Protein AF-A0A957Z1C6-F1 (afdb_monomer_lite)

Structure (mmCIF, N/CA/C/O backbone):
data_AF-A0A957Z1C6-F1
#
_entry.id   AF-A0A957Z1C6-F1
#
loop_
_atom_site.group_PDB
_atom_site.id
_atom_site.type_symbol
_atom_site.label_atom_id
_atom_site.label_alt_id
_atom_site.label_comp_id
_atom_site.label_asym_id
_atom_site.label_entity_id
_atom_site.label_seq_id
_atom_site.pdbx_PDB_ins_code
_atom_site.Cartn_x
_atom_site.Cartn_y
_atom_site.Cartn_z
_atom_site.occupancy
_atom_site.B_iso_or_equiv
_atom_site.auth_seq_id
_atom_site.auth_comp_id
_atom_site.auth_asym_id
_atom_site.auth_atom_id
_atom_site.pdbx_PDB_model_num
ATOM 1 N N . ILE A 1 1 ? 1.809 -23.565 -13.509 1.00 61.06 1 ILE A N 1
ATOM 2 C CA . ILE A 1 1 ? 0.537 -22.803 -13.410 1.00 61.06 1 ILE A CA 1
ATOM 3 C C . ILE A 1 1 ? -0.522 -23.618 -12.665 1.00 61.06 1 ILE A C 1
ATOM 5 O O . ILE A 1 1 ? -0.964 -23.158 -11.625 1.00 61.06 1 ILE A O 1
ATOM 9 N N . TRP A 1 2 ? -0.863 -24.839 -13.104 1.00 58.47 2 TRP A N 1
ATOM 10 C CA . TRP A 1 2 ? -1.860 -25.688 -12.427 1.00 58.47 2 TRP A CA 1
ATOM 11 C C . TRP A 1 2 ? -1.591 -26.013 -10.935 1.00 58.47 2 TRP A C 1
ATOM 13 O O . TRP A 1 2 ? -2.563 -25.991 -10.187 1.00 58.47 2 TRP A O 1
ATOM 23 N N . PRO A 1 3 ? -0.338 -26.197 -10.446 1.00 73.62 3 PRO A N 1
ATOM 24 C CA . PRO A 1 3 ? -0.110 -26.593 -9.050 1.00 73.62 3 PRO A CA 1
ATOM 25 C C . PRO A 1 3 ? -0.528 -25.524 -8.031 1.00 73.62 3 PRO A C 1
ATOM 27 O O . PRO A 1 3 ? -1.035 -25.842 -6.960 1.00 73.62 3 PRO A O 1
ATOM 30 N N . VAL A 1 4 ? -0.354 -24.241 -8.370 1.00 69.44 4 VAL A N 1
ATOM 31 C CA . VAL A 1 4 ? -0.705 -23.124 -7.477 1.00 69.44 4 VAL A CA 1
ATOM 32 C C . VAL A 1 4 ? -2.218 -22.995 -7.360 1.00 69.44 4 VAL A C 1
ATOM 34 O O . VAL A 1 4 ? -2.736 -22.912 -6.251 1.00 69.44 4 VAL A O 1
ATOM 37 N N . TRP A 1 5 ? -2.938 -23.076 -8.481 1.00 64.31 5 TRP A N 1
ATOM 38 C CA . TRP A 1 5 ? -4.401 -23.085 -8.481 1.00 64.31 5 TRP A CA 1
ATOM 39 C C . TRP A 1 5 ? -4.979 -24.293 -7.748 1.00 64.31 5 TRP A C 1
ATOM 41 O O . TRP A 1 5 ? -5.958 -24.140 -7.024 1.00 64.31 5 TRP A O 1
ATOM 51 N N . THR A 1 6 ? -4.365 -25.475 -7.868 1.00 70.50 6 THR A N 1
ATOM 52 C CA . THR A 1 6 ? -4.822 -26.656 -7.125 1.00 70.50 6 THR A CA 1
ATOM 53 C C . THR A 1 6 ? -4.576 -26.530 -5.629 1.00 70.50 6 THR A C 1
ATOM 55 O O . THR A 1 6 ? -5.458 -26.883 -4.857 1.00 70.50 6 THR A O 1
ATOM 58 N N . ILE A 1 7 ? -3.427 -25.991 -5.203 1.00 71.75 7 ILE A N 1
ATOM 59 C CA . ILE A 1 7 ? -3.123 -25.808 -3.776 1.00 71.75 7 ILE A CA 1
ATOM 60 C C . ILE A 1 7 ? -4.007 -24.710 -3.176 1.00 71.75 7 ILE A C 1
ATOM 62 O O . ILE A 1 7 ? -4.602 -24.922 -2.123 1.00 71.75 7 ILE A O 1
ATOM 66 N N . CYS A 1 8 ? -4.159 -23.569 -3.857 1.00 67.62 8 CYS A N 1
ATOM 67 C CA . CYS A 1 8 ? -5.021 -22.484 -3.384 1.00 67.62 8 CYS A CA 1
ATOM 68 C C . CYS A 1 8 ? -6.494 -22.900 -3.393 1.00 67.62 8 CYS A C 1
ATOM 70 O O . CYS A 1 8 ? -7.197 -22.676 -2.415 1.00 67.62 8 CYS A O 1
ATOM 72 N N . GLY A 1 9 ? -6.952 -23.556 -4.463 1.00 65.44 9 GLY A N 1
ATOM 73 C CA . GLY A 1 9 ? -8.311 -24.077 -4.568 1.00 65.44 9 GLY A CA 1
ATOM 74 C C . GLY A 1 9 ? -8.609 -25.120 -3.493 1.00 65.44 9 GLY A C 1
ATOM 75 O O . GLY A 1 9 ? -9.627 -25.017 -2.816 1.00 65.44 9 GLY A O 1
ATOM 76 N N . ALA A 1 10 ? -7.699 -26.071 -3.263 1.00 68.06 10 ALA A N 1
ATOM 77 C CA . ALA A 1 10 ? -7.830 -27.039 -2.177 1.00 68.06 10 ALA A CA 1
ATOM 78 C C . ALA A 1 10 ? -7.826 -26.354 -0.801 1.00 68.06 10 ALA A C 1
ATOM 80 O O . ALA A 1 10 ? -8.670 -26.676 0.029 1.00 68.06 10 ALA A O 1
ATOM 81 N N . GLY A 1 11 ? -6.942 -25.379 -0.570 1.00 67.69 11 GLY A N 1
ATOM 82 C CA . GLY A 1 11 ? -6.887 -24.608 0.675 1.00 67.69 11 GLY A CA 1
ATOM 83 C C . GLY A 1 11 ? -8.178 -23.836 0.952 1.00 67.69 11 GLY A C 1
ATOM 84 O O . GLY A 1 11 ? -8.749 -23.973 2.031 1.00 67.69 11 GLY A O 1
ATOM 85 N N . ILE A 1 12 ? -8.690 -23.101 -0.041 1.00 69.44 12 ILE A N 1
ATOM 86 C CA . ILE A 1 12 ? -9.965 -22.368 0.026 1.00 69.44 12 ILE A CA 1
ATOM 87 C C . ILE A 1 12 ? -11.128 -23.331 0.284 1.00 69.44 12 ILE A C 1
ATOM 89 O O . ILE A 1 12 ? -11.971 -23.058 1.136 1.00 69.44 12 ILE A O 1
ATOM 93 N N . LEU A 1 13 ? -11.167 -24.474 -0.409 1.00 71.69 13 LEU A N 1
ATOM 94 C CA . LEU A 1 13 ? -12.213 -25.480 -0.228 1.00 71.69 13 LEU A CA 1
ATOM 95 C C . LEU A 1 13 ? -12.154 -26.119 1.158 1.00 71.69 13 LEU A C 1
ATOM 97 O O . LEU A 1 13 ? -13.196 -26.257 1.790 1.00 71.69 13 LEU A O 1
ATOM 101 N N . ILE A 1 14 ? -10.972 -26.476 1.663 1.00 68.00 14 ILE A N 1
ATOM 102 C CA . ILE A 1 14 ? -10.798 -27.068 2.997 1.00 68.00 14 ILE A CA 1
ATOM 103 C C . ILE A 1 14 ? -11.191 -26.058 4.083 1.00 68.00 14 ILE A C 1
ATOM 105 O O . ILE A 1 14 ? -12.021 -26.375 4.936 1.00 68.00 14 ILE A O 1
ATOM 109 N N . MET A 1 15 ? -10.670 -24.830 4.015 1.00 58.06 15 MET A N 1
ATOM 110 C CA . MET A 1 15 ? -10.993 -23.741 4.947 1.00 58.06 15 MET A CA 1
ATOM 111 C C . MET A 1 15 ? -12.490 -23.395 4.912 1.00 58.06 15 MET A C 1
ATOM 113 O O . MET A 1 15 ? -13.148 -23.307 5.950 1.00 58.06 15 MET A O 1
ATOM 117 N N . GLY A 1 16 ? -13.066 -23.275 3.713 1.00 59.25 16 GLY A N 1
ATOM 118 C CA . GLY A 1 16 ? -14.498 -23.051 3.520 1.00 59.25 16 GLY A CA 1
ATOM 119 C C . GLY A 1 16 ? -15.347 -24.201 4.068 1.00 59.25 16 GLY A C 1
ATOM 120 O O . GLY A 1 16 ? -16.346 -23.964 4.746 1.00 59.25 16 GLY A O 1
ATOM 121 N N . SER A 1 17 ? -14.924 -25.450 3.862 1.00 61.19 17 SER A N 1
ATOM 122 C CA . SER A 1 17 ? -15.612 -26.636 4.386 1.00 61.19 17 SER A CA 1
ATOM 123 C C . SER A 1 17 ? -15.611 -26.671 5.913 1.00 61.19 17 SER A C 1
ATOM 125 O O . SER A 1 17 ? -16.646 -26.934 6.523 1.00 61.19 17 SER A O 1
ATOM 127 N N . LEU A 1 18 ? -14.479 -26.345 6.545 1.00 59.62 18 LEU A N 1
ATOM 128 C CA . LEU A 1 18 ? -14.357 -26.250 8.004 1.00 59.62 18 LEU A CA 1
ATOM 129 C C . LEU A 1 18 ? -15.281 -25.176 8.601 1.00 59.62 18 LEU A C 1
ATOM 131 O O . LEU A 1 18 ? -15.788 -25.348 9.712 1.00 59.62 18 LEU A O 1
ATOM 135 N N . ARG A 1 19 ? -15.538 -24.096 7.853 1.00 62.91 19 ARG A N 1
ATOM 136 C CA . ARG A 1 19 ? -16.383 -22.977 8.284 1.00 62.91 19 ARG A CA 1
ATOM 137 C C . ARG A 1 19 ? -17.876 -23.212 8.063 1.00 62.91 19 ARG A C 1
ATOM 139 O O . ARG A 1 19 ? -18.669 -22.995 8.980 1.00 62.91 19 ARG A O 1
ATOM 146 N N . TYR A 1 20 ? -18.261 -23.621 6.856 1.00 64.06 20 TYR A N 1
ATOM 147 C CA . TYR A 1 20 ? -19.663 -23.667 6.426 1.00 64.06 20 TYR A CA 1
ATOM 148 C C . TYR A 1 20 ? -20.326 -25.032 6.622 1.00 64.06 20 TYR A C 1
ATOM 150 O O . TYR A 1 20 ? -21.552 -25.102 6.582 1.00 64.06 20 TYR A O 1
ATOM 158 N N . VAL A 1 21 ? -19.563 -26.106 6.875 1.00 68.62 21 VAL A N 1
ATOM 159 C CA . VAL A 1 21 ? -20.115 -27.447 7.127 1.00 68.62 21 VAL A CA 1
ATOM 160 C C . VAL A 1 21 ? -20.109 -27.739 8.637 1.00 68.62 21 VAL A C 1
ATOM 162 O O . VAL A 1 21 ? -19.071 -28.107 9.201 1.00 68.62 21 VAL A O 1
ATOM 165 N N . PRO A 1 22 ? -21.265 -27.654 9.332 1.00 55.81 22 PRO A N 1
ATOM 166 C CA . PRO A 1 22 ? -21.335 -27.786 10.793 1.00 55.81 22 PRO A CA 1
ATOM 167 C C . PRO A 1 22 ? -20.871 -29.158 11.301 1.00 55.81 22 PRO A C 1
ATOM 169 O O . PRO A 1 22 ? -20.395 -29.289 12.428 1.00 55.81 22 PRO A O 1
ATOM 172 N N . MET A 1 23 ? -21.003 -30.187 10.461 1.00 52.94 23 MET A N 1
ATOM 173 C CA . MET A 1 23 ? -20.636 -31.570 10.764 1.00 52.94 23 MET A CA 1
ATOM 174 C C . MET A 1 23 ? -19.116 -31.773 10.869 1.00 52.94 23 MET A C 1
ATOM 176 O O . MET A 1 23 ? -18.667 -32.524 11.733 1.00 52.94 23 MET A O 1
ATOM 180 N N . ILE A 1 24 ? -18.322 -31.074 10.050 1.00 58.69 24 ILE A N 1
ATOM 181 C CA . ILE A 1 24 ? -16.851 -31.138 10.094 1.00 58.69 24 ILE A CA 1
ATOM 182 C C . ILE A 1 24 ? -16.337 -30.314 11.280 1.00 58.69 24 ILE A C 1
ATOM 184 O O . ILE A 1 24 ? -15.518 -30.803 12.062 1.00 58.69 24 ILE A O 1
ATOM 188 N N . ARG A 1 25 ? -16.909 -29.119 11.493 1.00 53.31 25 ARG A N 1
ATOM 189 C CA . ARG A 1 25 ? -16.604 -28.253 12.643 1.00 53.31 25 ARG A CA 1
ATOM 190 C C . ARG A 1 25 ? -16.787 -28.970 13.982 1.00 53.31 25 ARG A C 1
ATOM 192 O O . ARG A 1 25 ? -15.972 -28.810 14.879 1.00 53.31 25 ARG A O 1
ATOM 199 N N . ARG A 1 26 ? -17.834 -29.789 14.119 1.00 55.94 26 ARG A N 1
ATOM 200 C CA . ARG A 1 26 ? -18.115 -30.549 15.351 1.00 55.94 26 ARG A CA 1
ATOM 201 C C . ARG A 1 26 ? -17.200 -31.761 15.559 1.00 55.94 26 ARG A C 1
ATOM 203 O O . ARG A 1 26 ? -16.965 -32.118 16.705 1.00 55.94 26 ARG A O 1
ATOM 210 N N . ARG A 1 27 ? -16.690 -32.391 14.492 1.00 56.47 27 ARG A N 1
ATOM 211 C CA . ARG A 1 27 ? -15.816 -33.578 14.593 1.00 56.47 27 ARG A CA 1
ATOM 212 C C . ARG A 1 27 ? -14.340 -33.236 14.805 1.00 56.47 27 ARG A C 1
ATOM 214 O O . ARG A 1 27 ? -13.666 -33.968 15.515 1.00 56.47 27 ARG A O 1
ATOM 221 N N . LEU A 1 28 ? -13.854 -32.141 14.218 1.00 52.84 28 LEU A N 1
ATOM 222 C CA . LEU A 1 28 ? -12.463 -31.684 14.367 1.00 52.84 28 LEU A CA 1
ATOM 223 C C . LEU A 1 28 ? -12.308 -30.560 15.409 1.00 52.84 28 LEU A C 1
ATOM 225 O O . LEU A 1 28 ? -11.239 -30.399 15.982 1.00 52.84 28 LEU A O 1
ATOM 229 N N . GLY A 1 29 ? -13.377 -29.816 15.717 1.00 47.69 29 GLY A N 1
ATOM 230 C CA . GLY A 1 29 ? -13.378 -28.733 16.713 1.00 47.69 29 GLY A CA 1
ATOM 231 C C . GLY A 1 29 ? -13.506 -29.180 18.176 1.00 47.69 29 GLY A C 1
ATOM 232 O O . GLY A 1 29 ? -13.590 -28.332 19.062 1.00 47.69 29 GLY A O 1
ATOM 233 N N . GLY A 1 30 ? -13.536 -30.491 18.446 1.00 48.00 30 GLY A N 1
ATOM 234 C CA . GLY A 1 30 ? -13.589 -31.050 19.806 1.00 48.00 30 GLY A CA 1
ATOM 235 C C . GLY A 1 30 ? -12.269 -30.940 20.584 1.00 48.00 30 GLY A C 1
ATOM 236 O O . GLY A 1 30 ? -12.288 -30.985 21.807 1.00 48.00 30 GLY A O 1
ATOM 237 N N . THR A 1 31 ? -11.139 -30.746 19.895 1.00 46.50 31 THR A N 1
ATOM 238 C CA . THR A 1 31 ? -9.797 -30.553 20.488 1.00 46.50 31 THR A CA 1
ATOM 239 C C . THR A 1 31 ? -9.238 -29.139 20.281 1.00 46.50 31 THR A C 1
ATOM 241 O O . THR A 1 31 ? -8.182 -28.809 20.806 1.00 46.50 31 THR A O 1
ATOM 244 N N . LEU A 1 32 ? -9.964 -28.288 19.549 1.00 45.28 32 LEU A N 1
ATOM 245 C CA . LEU A 1 32 ? -9.636 -26.890 19.228 1.00 45.28 32 LEU A CA 1
ATOM 246 C C . LEU A 1 32 ? -10.549 -25.905 19.979 1.00 45.28 32 LEU A C 1
ATOM 248 O O . LEU A 1 32 ? -10.803 -24.796 19.513 1.00 45.28 32 LEU A O 1
ATOM 252 N N . HIS A 1 33 ? -11.082 -26.314 21.131 1.00 36.09 33 HIS A N 1
ATOM 253 C CA . HIS A 1 33 ? -12.126 -25.577 21.847 1.00 36.09 33 HIS A CA 1
ATOM 254 C C . HIS A 1 33 ? -11.652 -24.320 22.596 1.00 36.09 33 HIS A C 1
ATOM 256 O O . HIS A 1 33 ? -12.384 -23.834 23.450 1.00 36.09 33 HIS A O 1
ATOM 262 N N . ASP A 1 34 ? -10.478 -23.772 22.272 1.00 40.84 34 ASP A N 1
ATOM 263 C CA . ASP A 1 34 ? -9.971 -22.561 22.933 1.00 40.84 34 ASP A CA 1
ATOM 264 C C . ASP A 1 34 ? -9.349 -21.524 21.991 1.00 40.84 34 ASP A C 1
ATOM 266 O O . ASP A 1 34 ? -8.589 -20.655 22.402 1.00 40.84 34 ASP A O 1
ATOM 270 N N . VAL A 1 35 ? -9.677 -21.564 20.697 1.00 40.84 35 VAL A N 1
ATOM 271 C CA . VAL A 1 35 ? -9.365 -20.421 19.837 1.00 40.84 35 VAL A CA 1
ATOM 272 C C . VAL A 1 35 ? -10.544 -20.155 18.916 1.00 40.84 35 VAL A C 1
ATOM 274 O O . VAL A 1 35 ? -10.687 -20.774 17.863 1.00 40.84 35 VAL A O 1
ATOM 277 N N . GLN A 1 36 ? -11.392 -19.198 19.295 1.00 41.91 36 GLN A N 1
ATOM 278 C CA . GLN A 1 36 ? -12.279 -18.491 18.366 1.00 41.91 36 GLN A CA 1
ATOM 279 C C . GLN A 1 36 ? -11.427 -17.666 17.380 1.00 41.91 36 GLN A C 1
ATOM 281 O O . GLN A 1 36 ? -11.488 -16.443 17.353 1.00 41.91 36 GLN A O 1
ATOM 286 N N . ARG A 1 37 ? -10.553 -18.326 16.612 1.00 47.84 37 ARG A N 1
ATOM 287 C CA . ARG A 1 37 ? -9.705 -17.676 15.615 1.00 47.84 37 ARG A CA 1
ATOM 288 C C . ARG A 1 37 ? -10.580 -17.293 14.428 1.00 47.84 37 ARG A C 1
ATOM 290 O O . ARG A 1 37 ? -11.311 -18.126 13.886 1.00 47.84 37 ARG A O 1
ATOM 297 N N . ASP A 1 38 ? -10.503 -16.026 14.041 1.00 55.50 38 ASP A N 1
ATOM 298 C CA . ASP A 1 38 ? -11.226 -15.449 12.913 1.00 55.50 38 ASP A CA 1
ATOM 299 C C . ASP A 1 38 ? -10.768 -16.069 11.577 1.00 55.50 38 ASP A C 1
ATOM 301 O O . ASP A 1 38 ? -9.930 -15.540 10.852 1.00 55.50 38 ASP A O 1
ATOM 305 N N . SER A 1 39 ? -11.368 -17.206 11.212 1.00 63.69 39 SER A N 1
ATOM 306 C CA . SER A 1 39 ? -11.136 -17.921 9.938 1.00 63.69 39 SER A CA 1
ATOM 307 C C . SER A 1 39 ? -11.433 -17.100 8.667 1.00 63.69 39 SER A C 1
ATOM 309 O O . SER A 1 39 ? -11.157 -17.544 7.553 1.00 63.69 39 SER A O 1
ATOM 311 N N . THR A 1 40 ? -12.022 -15.905 8.794 1.00 70.94 40 THR A N 1
ATOM 312 C CA . THR A 1 40 ? -12.275 -14.992 7.665 1.00 70.94 40 THR A CA 1
ATOM 313 C C . THR A 1 40 ? -10.981 -14.476 7.062 1.00 70.94 40 THR A C 1
ATOM 315 O O . THR A 1 40 ? -10.839 -14.512 5.841 1.00 70.94 40 THR A O 1
ATOM 318 N N . GLY A 1 41 ? -10.026 -14.071 7.900 1.00 73.94 41 GLY A N 1
ATOM 319 C CA . GLY A 1 41 ? -8.745 -13.562 7.424 1.00 73.94 41 GLY A CA 1
ATOM 320 C C . GLY A 1 41 ? -7.952 -14.624 6.661 1.00 73.94 41 GLY A C 1
ATOM 321 O O . GLY A 1 41 ? -7.367 -14.320 5.627 1.00 73.94 41 GLY A O 1
ATOM 322 N N . GLU A 1 42 ? -7.967 -15.877 7.120 1.00 79.75 42 GLU A N 1
ATOM 323 C CA . GLU A 1 42 ? -7.245 -16.986 6.476 1.00 79.75 42 GLU A CA 1
ATOM 324 C C . GLU A 1 42 ? -7.810 -17.311 5.083 1.00 79.75 42 GLU A C 1
ATOM 326 O O . GLU A 1 42 ? -7.059 -17.523 4.128 1.00 79.75 42 GLU A O 1
ATOM 331 N N . LEU A 1 43 ? -9.140 -17.291 4.940 1.00 79.88 43 LEU A N 1
ATOM 332 C CA . LEU A 1 43 ? -9.807 -17.477 3.651 1.00 79.88 43 LEU A CA 1
ATOM 333 C C . LEU A 1 43 ? -9.499 -16.327 2.682 1.00 79.88 43 LEU A C 1
ATOM 335 O O . LEU A 1 43 ? -9.214 -16.569 1.508 1.00 79.88 43 LEU A O 1
ATOM 339 N N . LEU A 1 44 ? -9.546 -15.085 3.173 1.00 80.19 44 LEU A N 1
ATOM 340 C CA . LEU A 1 44 ? -9.250 -13.887 2.386 1.00 80.19 44 LEU A CA 1
ATOM 341 C C . LEU A 1 44 ? -7.787 -13.847 1.937 1.00 80.19 44 LEU A C 1
ATO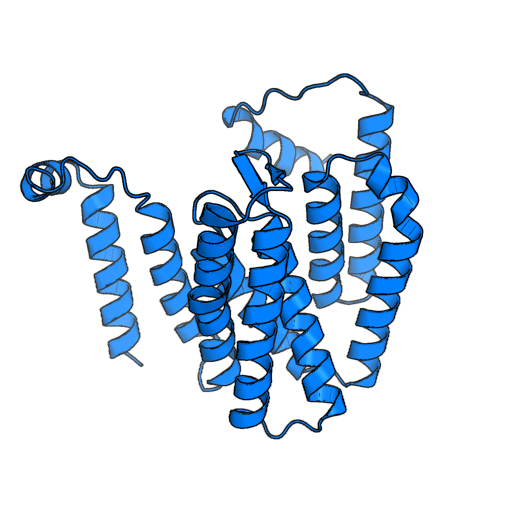M 343 O O . LEU A 1 44 ? -7.519 -13.496 0.790 1.00 80.19 44 LEU A O 1
ATOM 347 N N . PHE A 1 45 ? -6.864 -14.311 2.779 1.00 82.88 45 PHE A N 1
ATOM 348 C CA . PHE A 1 45 ? -5.460 -14.473 2.416 1.00 82.88 45 PHE A CA 1
ATOM 349 C C . PHE A 1 45 ? -5.263 -15.500 1.293 1.00 82.88 45 PHE A C 1
ATOM 351 O O . PHE A 1 45 ? -4.607 -15.215 0.289 1.00 82.88 45 PHE A O 1
ATOM 358 N N . ALA A 1 46 ? -5.871 -16.685 1.413 1.00 84.00 46 ALA A N 1
ATOM 359 C CA . ALA A 1 46 ? -5.793 -17.711 0.371 1.00 84.00 46 ALA A CA 1
ATOM 360 C C . ALA A 1 46 ? -6.399 -17.226 -0.960 1.00 84.00 46 ALA A C 1
ATOM 362 O O . ALA A 1 46 ? -5.857 -17.498 -2.036 1.00 84.00 46 ALA A O 1
ATOM 363 N N . LEU A 1 47 ? -7.494 -16.462 -0.887 1.00 80.62 47 LEU A N 1
ATOM 364 C CA . LEU A 1 47 ? -8.093 -15.807 -2.046 1.00 80.62 47 LEU A CA 1
ATOM 365 C C . LEU A 1 47 ? -7.148 -14.770 -2.665 1.00 80.62 47 LEU A C 1
ATOM 367 O O . LEU A 1 47 ? -7.005 -14.749 -3.886 1.00 80.62 47 LEU A O 1
ATOM 371 N N . ALA A 1 48 ? -6.478 -13.951 -1.852 1.00 83.25 48 ALA A N 1
ATOM 372 C CA . ALA A 1 48 ? -5.514 -12.965 -2.326 1.00 83.25 48 ALA A CA 1
ATOM 373 C C . ALA A 1 48 ? -4.362 -13.622 -3.095 1.00 83.25 48 ALA A C 1
ATOM 375 O O . ALA A 1 48 ? -4.039 -13.185 -4.196 1.00 83.25 48 ALA A O 1
ATOM 376 N N . ILE A 1 49 ? -3.800 -14.716 -2.568 1.00 86.88 49 ILE A N 1
ATOM 377 C CA . ILE A 1 49 ? -2.754 -15.500 -3.244 1.00 86.88 49 ILE A CA 1
ATOM 378 C C . ILE A 1 49 ? -3.241 -15.983 -4.614 1.00 86.88 49 ILE A C 1
ATOM 380 O O . ILE A 1 49 ? -2.566 -15.763 -5.620 1.00 86.88 49 ILE A O 1
ATOM 384 N N . ALA A 1 50 ? -4.416 -16.618 -4.666 1.00 84.62 50 ALA A N 1
ATOM 385 C CA . ALA A 1 50 ? -4.973 -17.145 -5.909 1.00 84.62 50 ALA A CA 1
ATOM 386 C C . ALA A 1 50 ? -5.218 -16.030 -6.939 1.00 84.62 50 ALA A C 1
ATOM 388 O O . ALA A 1 50 ? -4.820 -16.144 -8.100 1.00 84.62 50 ALA A O 1
ATOM 389 N N . LEU A 1 51 ? -5.833 -14.930 -6.497 1.00 83.50 51 LEU A N 1
ATOM 390 C CA . LEU A 1 51 ? -6.145 -13.778 -7.331 1.00 83.50 51 LEU A CA 1
ATOM 391 C C . LEU A 1 51 ? -4.871 -13.142 -7.896 1.00 83.50 51 LEU A C 1
ATOM 393 O O . LEU A 1 51 ? -4.744 -13.004 -9.112 1.00 83.50 51 LEU A O 1
ATOM 397 N N . LEU A 1 52 ? -3.905 -12.805 -7.037 1.00 87.94 52 LEU A N 1
ATOM 398 C CA . LEU A 1 52 ? -2.645 -12.197 -7.465 1.00 87.94 52 LEU A CA 1
ATOM 399 C C . LEU A 1 52 ? -1.853 -13.138 -8.369 1.00 87.94 52 LEU A C 1
ATOM 401 O O . LEU A 1 52 ? -1.242 -12.669 -9.322 1.00 87.94 52 LEU A O 1
ATOM 405 N N . PHE A 1 53 ? -1.878 -14.451 -8.128 1.00 87.19 53 PHE A N 1
ATOM 406 C CA . PHE A 1 53 ? -1.205 -15.411 -9.004 1.00 87.19 53 PHE A CA 1
ATOM 407 C C . PHE A 1 53 ? -1.791 -15.390 -10.421 1.00 87.19 53 PHE A C 1
ATOM 409 O O . PHE A 1 53 ? -1.046 -15.418 -11.403 1.00 87.19 53 PHE A O 1
ATOM 416 N N . GLY A 1 54 ? -3.119 -15.295 -10.536 1.00 86.94 54 GLY A N 1
ATOM 417 C CA . GLY A 1 54 ? -3.793 -15.145 -11.824 1.00 86.94 54 GLY A CA 1
ATOM 418 C C . GLY A 1 54 ? -3.506 -13.813 -12.509 1.00 86.94 54 GLY A C 1
ATOM 419 O O . GLY A 1 54 ? -3.295 -13.784 -13.717 1.00 86.94 54 GLY A O 1
ATOM 420 N N . LEU A 1 55 ? -3.458 -12.721 -11.747 1.00 85.75 55 LEU A N 1
ATOM 421 C CA . LEU A 1 55 ? -3.261 -11.376 -12.287 1.00 85.75 55 LEU A CA 1
ATOM 422 C C . LEU A 1 55 ? -1.797 -11.074 -12.645 1.00 85.75 55 LEU A C 1
ATOM 424 O O . LEU A 1 55 ? -1.527 -10.441 -13.666 1.00 85.75 55 LEU A O 1
ATOM 428 N N . ALA A 1 56 ? -0.837 -11.549 -11.851 1.00 86.50 56 ALA A N 1
ATOM 429 C CA . ALA A 1 56 ? 0.583 -11.238 -12.010 1.00 86.50 56 ALA A CA 1
ATOM 430 C C . ALA A 1 56 ? 1.237 -11.900 -13.231 1.00 86.50 56 ALA A C 1
ATOM 432 O O . ALA A 1 56 ? 2.265 -11.420 -13.709 1.00 86.50 56 ALA A O 1
ATOM 433 N N . HIS A 1 57 ? 0.655 -12.979 -13.766 1.00 83.12 57 HIS A N 1
ATOM 434 C CA . HIS A 1 57 ? 1.178 -13.709 -14.925 1.00 83.12 57 HIS A CA 1
ATOM 435 C C . HIS A 1 57 ? 2.687 -14.018 -14.803 1.00 83.12 57 HIS A C 1
ATOM 437 O O . HIS A 1 57 ? 3.085 -14.879 -14.022 1.00 83.12 57 HIS A O 1
ATOM 443 N N . LYS A 1 58 ? 3.534 -13.344 -15.597 1.00 82.75 58 LYS A N 1
ATOM 444 C CA . LYS A 1 58 ? 4.999 -13.521 -15.630 1.00 82.75 58 LYS A CA 1
ATOM 445 C C . LYS A 1 58 ? 5.768 -12.399 -14.921 1.00 82.75 58 LYS A C 1
ATOM 447 O O . LYS A 1 58 ? 6.990 -12.365 -15.022 1.00 82.75 58 LYS A O 1
ATOM 452 N N . ALA A 1 59 ? 5.087 -11.483 -14.237 1.00 88.88 59 ALA A N 1
ATOM 453 C CA . ALA A 1 59 ? 5.700 -10.366 -13.528 1.00 88.88 59 ALA A CA 1
ATOM 454 C C . ALA A 1 59 ? 5.808 -10.692 -12.024 1.00 88.88 59 ALA A C 1
ATOM 456 O O . ALA A 1 59 ? 4.867 -10.442 -11.271 1.00 88.88 59 ALA A O 1
ATOM 457 N N . PRO A 1 60 ? 6.940 -11.248 -11.544 1.00 90.25 60 PRO A N 1
ATOM 458 C CA . PRO A 1 60 ? 7.073 -11.663 -10.147 1.00 90.25 60 PRO A CA 1
ATOM 459 C C . PRO A 1 60 ? 6.982 -10.481 -9.177 1.00 90.25 60 PRO A C 1
ATOM 461 O O . PRO A 1 60 ? 6.499 -10.644 -8.062 1.00 90.25 60 PRO A O 1
ATOM 464 N N . VAL A 1 61 ? 7.397 -9.285 -9.603 1.00 94.06 61 VAL A N 1
ATOM 465 C CA . VAL A 1 61 ? 7.405 -8.084 -8.762 1.00 94.06 61 VAL A CA 1
ATOM 466 C C . VAL A 1 61 ? 6.009 -7.716 -8.248 1.00 94.06 61 VAL A C 1
ATOM 468 O O . VAL A 1 61 ? 5.850 -7.481 -7.054 1.00 94.06 61 VAL A O 1
ATOM 471 N N . VAL A 1 62 ? 4.984 -7.769 -9.106 1.00 94.12 62 VAL A N 1
ATOM 472 C CA . VAL A 1 62 ? 3.597 -7.435 -8.732 1.00 94.12 62 VAL A CA 1
ATOM 473 C C . VAL A 1 62 ? 2.909 -8.532 -7.917 1.00 94.12 62 VAL A C 1
ATOM 475 O O . VAL A 1 62 ? 1.843 -8.301 -7.361 1.00 94.12 62 VAL A O 1
ATOM 478 N N . TYR A 1 63 ? 3.523 -9.711 -7.807 1.00 92.62 63 TYR A N 1
ATOM 479 C CA . TYR A 1 63 ? 3.047 -10.808 -6.964 1.00 92.62 63 TYR A CA 1
ATOM 480 C C . TYR A 1 63 ? 3.730 -10.815 -5.592 1.00 92.62 63 TYR A C 1
ATOM 482 O O . TYR A 1 63 ? 3.073 -10.862 -4.555 1.00 92.62 63 TYR A O 1
ATOM 490 N N . VAL A 1 64 ? 5.063 -10.764 -5.589 1.00 93.75 64 VAL A N 1
ATOM 491 C CA . VAL A 1 64 ? 5.879 -10.946 -4.384 1.00 93.75 64 VAL A CA 1
ATOM 492 C C . VAL A 1 64 ? 5.782 -9.734 -3.466 1.00 93.75 64 VAL A C 1
ATOM 494 O O . VAL A 1 64 ? 5.612 -9.912 -2.265 1.00 93.75 64 VAL A O 1
ATOM 497 N N . VAL A 1 65 ? 5.852 -8.513 -4.008 1.00 96.06 65 VAL A N 1
ATOM 498 C CA . VAL A 1 65 ? 5.851 -7.291 -3.189 1.00 96.06 65 VAL A CA 1
ATOM 499 C C . VAL A 1 65 ? 4.563 -7.157 -2.364 1.00 96.06 65 VAL A C 1
ATOM 501 O O . VAL A 1 65 ? 4.679 -7.030 -1.146 1.00 96.06 65 VAL A O 1
ATOM 504 N N . PRO A 1 66 ? 3.343 -7.252 -2.934 1.00 95.69 66 PRO A N 1
ATOM 505 C CA . PRO A 1 66 ? 2.124 -7.070 -2.141 1.00 95.69 66 PRO A CA 1
ATOM 506 C C . PRO A 1 66 ? 1.910 -8.162 -1.085 1.00 95.69 66 PRO A C 1
ATOM 508 O O . PRO A 1 66 ? 1.431 -7.872 0.009 1.00 95.69 66 PRO A O 1
ATOM 511 N N . LEU A 1 67 ? 2.302 -9.408 -1.379 1.00 94.38 67 LEU A N 1
ATOM 512 C CA . LEU A 1 67 ? 2.240 -10.503 -0.406 1.00 94.38 67 LEU A CA 1
ATOM 513 C C . LEU A 1 67 ? 3.281 -10.346 0.708 1.00 94.38 67 LEU A C 1
ATOM 515 O O . LEU A 1 67 ? 3.001 -10.670 1.861 1.00 94.38 67 LEU A O 1
ATOM 519 N N . ALA A 1 68 ? 4.469 -9.831 0.389 1.00 92.62 68 ALA A N 1
ATOM 520 C CA . ALA A 1 68 ? 5.498 -9.546 1.382 1.00 92.62 68 ALA A CA 1
ATOM 521 C C . ALA A 1 68 ? 5.091 -8.380 2.297 1.00 92.62 68 ALA A C 1
ATOM 523 O O . ALA A 1 68 ? 5.294 -8.467 3.505 1.00 92.62 68 ALA A O 1
ATOM 524 N N . ILE A 1 69 ? 4.457 -7.331 1.752 1.00 96.38 69 ILE A N 1
ATOM 525 C CA . ILE A 1 69 ? 3.868 -6.246 2.553 1.00 96.38 69 ILE A CA 1
ATOM 526 C C . ILE A 1 69 ? 2.823 -6.822 3.505 1.00 96.38 69 ILE A C 1
ATOM 528 O O . ILE A 1 69 ? 2.949 -6.623 4.707 1.00 96.38 69 ILE A O 1
ATOM 532 N N . LEU A 1 70 ? 1.843 -7.579 2.995 1.00 93.06 70 LEU A N 1
ATOM 533 C CA . LEU A 1 70 ? 0.828 -8.176 3.860 1.00 93.06 70 LEU A CA 1
ATOM 534 C C . LEU A 1 70 ? 1.470 -9.044 4.949 1.00 93.06 70 LEU A C 1
ATOM 536 O O . LEU A 1 70 ? 1.196 -8.858 6.116 1.00 93.06 70 LEU A O 1
ATOM 540 N N . THR A 1 71 ? 2.353 -9.976 4.606 1.00 88.94 71 THR A N 1
ATOM 541 C CA . THR A 1 71 ? 2.864 -10.932 5.606 1.00 88.94 71 THR A CA 1
ATOM 542 C C . THR A 1 71 ? 3.782 -10.298 6.651 1.00 88.94 71 THR A C 1
ATOM 544 O O . THR A 1 71 ? 3.711 -10.663 7.826 1.00 88.94 71 THR A O 1
ATOM 547 N N . LEU A 1 72 ? 4.640 -9.357 6.251 1.00 89.19 72 LEU A N 1
ATOM 548 C CA . LEU A 1 72 ? 5.657 -8.784 7.134 1.00 89.19 72 LEU A CA 1
ATOM 549 C C . LEU A 1 72 ? 5.189 -7.494 7.808 1.00 89.19 72 LEU A C 1
ATOM 551 O O . LEU A 1 72 ? 5.385 -7.336 9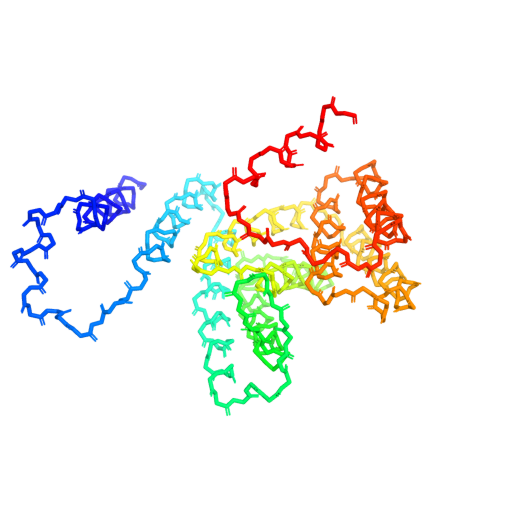.013 1.00 89.19 72 LEU A O 1
ATOM 555 N N . ALA A 1 73 ? 4.582 -6.574 7.055 1.00 92.94 73 ALA A N 1
ATOM 556 C CA . ALA A 1 73 ? 4.167 -5.286 7.598 1.00 92.94 73 ALA A CA 1
ATOM 557 C C . ALA A 1 73 ? 2.928 -5.416 8.491 1.00 92.94 73 ALA A C 1
ATOM 559 O O . ALA A 1 73 ? 2.908 -4.791 9.549 1.00 92.94 73 ALA A O 1
ATOM 560 N N . ASP A 1 74 ? 1.957 -6.267 8.136 1.00 89.50 74 ASP A N 1
ATOM 561 C CA . ASP A 1 74 ? 0.775 -6.529 8.977 1.00 89.50 74 ASP A CA 1
ATOM 562 C C . ASP A 1 74 ? 1.168 -7.176 10.311 1.00 89.50 74 ASP A C 1
ATOM 564 O O . ASP A 1 74 ? 0.816 -6.690 11.384 1.00 89.50 74 ASP A O 1
ATOM 568 N N . SER A 1 75 ? 2.030 -8.199 10.263 1.00 87.31 75 SER A N 1
ATOM 569 C CA . SER A 1 75 ? 2.563 -8.840 11.473 1.00 87.31 75 SER A CA 1
ATOM 570 C C . SER A 1 75 ? 3.309 -7.847 12.372 1.00 87.31 75 SER A C 1
ATOM 572 O O . SER A 1 75 ? 3.176 -7.893 13.597 1.00 87.31 75 SER A O 1
ATOM 574 N N . ALA A 1 76 ? 4.086 -6.930 11.783 1.00 89.00 76 ALA A N 1
ATOM 575 C CA . ALA A 1 76 ? 4.780 -5.883 12.530 1.00 89.00 76 ALA A CA 1
ATOM 576 C C . ALA A 1 76 ? 3.798 -4.882 13.160 1.00 89.00 76 ALA A C 1
ATOM 578 O O . ALA A 1 76 ? 3.958 -4.522 14.327 1.00 89.00 76 ALA A O 1
ATOM 579 N N . ALA A 1 77 ? 2.768 -4.472 12.417 1.00 90.69 77 ALA A N 1
ATOM 580 C CA . ALA A 1 77 ? 1.716 -3.582 12.897 1.00 90.69 77 ALA A CA 1
ATOM 581 C C . ALA A 1 77 ? 0.946 -4.197 14.069 1.00 90.69 77 ALA A C 1
ATOM 583 O O . ALA A 1 77 ? 0.750 -3.534 15.088 1.00 90.69 77 ALA A O 1
ATOM 584 N N . ALA A 1 78 ? 0.583 -5.477 13.962 1.00 87.06 78 ALA A N 1
ATOM 585 C CA . ALA A 1 78 ? -0.094 -6.224 15.013 1.00 87.06 78 ALA A CA 1
ATOM 586 C C . ALA A 1 78 ? 0.779 -6.350 16.271 1.00 87.06 78 ALA A C 1
ATOM 588 O O . ALA A 1 78 ? 0.313 -6.082 17.378 1.00 87.06 78 ALA A O 1
ATOM 589 N N . LEU A 1 79 ? 2.061 -6.697 16.114 1.00 86.81 79 LEU A N 1
ATOM 590 C CA . LEU A 1 79 ? 2.992 -6.827 17.237 1.00 86.81 79 LEU A CA 1
ATOM 591 C C . LEU A 1 79 ? 3.207 -5.485 17.954 1.00 86.81 79 LEU A C 1
ATOM 593 O O . LEU A 1 79 ? 3.098 -5.412 19.177 1.00 86.81 79 LEU A O 1
ATOM 597 N N . VAL A 1 80 ? 3.454 -4.406 17.209 1.00 89.06 80 VAL A N 1
ATOM 598 C CA . VAL A 1 80 ? 3.611 -3.066 17.799 1.00 89.06 80 VAL A CA 1
ATOM 599 C C . VAL A 1 80 ? 2.294 -2.561 18.388 1.00 89.06 80 VAL A C 1
ATOM 601 O O . VAL A 1 80 ? 2.304 -1.943 19.448 1.00 89.06 80 VAL A O 1
ATOM 604 N N . GLY A 1 81 ? 1.154 -2.868 17.772 1.00 84.88 81 GLY A N 1
ATOM 605 C CA . GLY A 1 81 ? -0.164 -2.543 18.313 1.00 84.88 81 GLY A CA 1
ATOM 606 C C . GLY A 1 81 ? -0.436 -3.204 19.665 1.00 84.88 81 GLY A C 1
ATOM 607 O O . GLY A 1 81 ? -0.977 -2.553 20.555 1.00 84.88 81 GLY A O 1
ATOM 608 N N . LEU A 1 82 ? -0.001 -4.455 19.846 1.00 81.69 82 LEU A N 1
ATOM 609 C CA . LEU A 1 82 ? -0.169 -5.206 21.095 1.00 81.69 82 LEU A CA 1
ATOM 610 C C . LEU A 1 82 ? 0.718 -4.690 22.237 1.00 81.69 82 LEU A C 1
ATOM 612 O O . LEU A 1 82 ? 0.256 -4.621 23.373 1.00 81.69 82 LEU A O 1
ATOM 616 N N . TYR A 1 83 ? 1.980 -4.344 21.955 1.00 81.31 83 TYR A N 1
ATOM 617 C CA . TYR A 1 83 ? 2.962 -3.992 22.996 1.00 81.31 83 TYR A CA 1
ATOM 618 C C . TYR A 1 83 ? 3.233 -2.489 23.146 1.00 81.31 83 TYR A C 1
ATOM 620 O O . TYR A 1 83 ? 3.783 -2.073 24.162 1.00 81.31 83 TYR A O 1
ATOM 628 N N . GLY A 1 84 ? 2.883 -1.680 22.147 1.00 75.75 84 GLY A N 1
ATOM 629 C CA . GLY A 1 84 ? 3.197 -0.250 22.080 1.00 75.75 84 GLY A CA 1
ATOM 630 C C . GLY A 1 84 ? 2.044 0.621 21.579 1.00 75.75 84 GLY A C 1
ATOM 631 O O . GLY A 1 84 ? 2.269 1.777 21.235 1.00 75.75 84 GLY A O 1
ATOM 632 N N . GLY A 1 85 ? 0.815 0.096 21.522 1.00 77.25 85 GLY A N 1
ATOM 633 C CA . GLY A 1 85 ? -0.374 0.825 21.074 1.00 77.25 85 GLY A CA 1
ATOM 634 C C . GLY A 1 85 ? -0.904 1.824 22.104 1.00 77.25 85 GLY A C 1
ATOM 635 O O . GLY A 1 85 ? -2.014 1.665 22.605 1.00 77.25 85 GLY A O 1
ATOM 636 N N . HIS A 1 86 ? -0.124 2.852 22.436 1.00 84.62 86 HIS A N 1
ATOM 637 C CA . HIS A 1 86 ? -0.535 3.873 23.402 1.00 84.62 86 HIS A CA 1
ATOM 638 C C . HIS A 1 86 ? -1.479 4.909 22.778 1.00 84.62 86 HIS A C 1
ATOM 640 O O . HIS A 1 86 ? -2.460 5.303 23.410 1.00 84.62 86 HIS A O 1
ATOM 646 N N . ASN A 1 87 ? -1.228 5.324 21.531 1.00 86.69 87 ASN A N 1
ATOM 647 C CA . ASN A 1 87 ? -2.037 6.329 20.846 1.00 86.69 87 ASN A CA 1
ATOM 648 C C . ASN A 1 87 ? -3.007 5.672 19.862 1.00 86.69 87 ASN A C 1
ATOM 650 O O . ASN A 1 87 ? -2.739 5.549 18.664 1.00 86.69 87 ASN A O 1
ATOM 654 N N . CYS A 1 88 ? -4.168 5.271 20.375 1.00 87.25 88 CYS A N 1
ATOM 655 C CA . CYS A 1 88 ? -5.212 4.641 19.576 1.00 87.25 88 CYS A CA 1
ATOM 656 C C . CYS A 1 88 ? -6.194 5.648 18.959 1.00 87.25 88 CYS A C 1
ATOM 658 O O . CYS A 1 88 ? -6.536 6.669 19.555 1.00 87.25 88 CYS A O 1
ATOM 660 N N . PHE A 1 89 ? -6.709 5.319 17.777 1.00 85.44 89 PHE A N 1
ATOM 661 C CA . PHE A 1 89 ? -7.842 5.981 17.145 1.00 85.44 89 PHE A CA 1
ATOM 662 C C . PHE A 1 89 ? -8.973 4.980 16.890 1.00 85.44 89 PHE A C 1
ATOM 664 O O . PHE A 1 89 ? -8.747 3.793 16.647 1.00 85.44 89 PHE A O 1
ATOM 671 N N . ALA A 1 90 ? -10.210 5.472 16.962 1.00 80.19 90 ALA A N 1
ATOM 672 C CA . ALA A 1 90 ? -11.396 4.656 16.750 1.00 80.19 90 ALA A CA 1
ATOM 673 C C . ALA A 1 90 ? -11.609 4.361 15.259 1.00 80.19 90 ALA A C 1
ATOM 675 O O . ALA A 1 90 ? -11.565 5.261 14.411 1.00 80.19 90 ALA A O 1
ATOM 676 N N . THR A 1 91 ? -11.905 3.101 14.961 1.00 78.69 91 THR A N 1
ATOM 677 C CA . THR A 1 91 ? -12.434 2.636 13.678 1.00 78.69 91 THR A CA 1
ATOM 678 C C . THR A 1 91 ? -13.887 2.178 13.882 1.00 78.69 91 THR A C 1
ATOM 680 O O . THR A 1 91 ? -14.298 1.945 15.020 1.00 78.69 91 THR A O 1
ATOM 683 N N . PRO A 1 92 ? -14.710 2.045 12.823 1.00 68.12 92 PRO A N 1
ATOM 684 C CA . PRO A 1 92 ? -16.123 1.679 12.952 1.00 68.12 92 PRO A CA 1
ATOM 685 C C . PRO A 1 92 ? -16.374 0.367 13.704 1.00 68.12 92 PRO A C 1
ATOM 687 O O . PRO A 1 92 ? -17.475 0.154 14.201 1.00 68.12 92 PRO A O 1
ATOM 690 N N . PHE A 1 93 ? -15.361 -0.498 13.798 1.00 68.62 93 PHE A N 1
ATOM 691 C CA . PHE A 1 93 ? -15.473 -1.813 14.415 1.00 68.62 93 PHE A CA 1
ATOM 692 C C . PHE A 1 93 ? -14.360 -2.115 15.435 1.00 68.62 93 PHE A C 1
ATOM 694 O O . PHE A 1 93 ? -14.151 -3.277 15.774 1.00 68.62 93 PHE A O 1
ATOM 701 N N . GLY A 1 94 ? -13.624 -1.107 15.922 1.00 78.00 94 GLY A N 1
ATOM 702 C CA . GLY A 1 94 ? -12.546 -1.322 16.890 1.00 78.00 94 GLY A CA 1
ATOM 703 C C . GLY A 1 94 ? -11.627 -0.119 17.093 1.00 78.00 94 GLY A C 1
ATOM 704 O O . GLY A 1 94 ? -12.030 1.032 16.940 1.00 78.00 94 GLY A O 1
ATOM 705 N N . HIS A 1 95 ? -10.377 -0.401 17.454 1.00 82.56 95 HIS A N 1
ATOM 706 C CA . HIS A 1 95 ? -9.329 0.601 17.631 1.00 82.56 95 HIS A CA 1
ATOM 707 C C . HIS A 1 95 ? -8.070 0.160 16.883 1.00 82.56 95 HIS A C 1
ATOM 709 O O . HIS A 1 95 ? -7.739 -1.025 16.880 1.00 82.56 95 HIS A O 1
ATOM 715 N N . LYS A 1 96 ? -7.371 1.114 16.266 1.00 86.94 96 LYS A N 1
ATOM 716 C CA . LYS A 1 96 ? -6.018 0.930 15.720 1.00 86.94 96 LYS A CA 1
ATOM 717 C C . LYS A 1 96 ? -5.076 1.936 16.370 1.00 86.94 96 LYS A C 1
ATOM 719 O O . LYS A 1 96 ? -5.526 2.984 16.825 1.00 86.94 96 LYS A O 1
ATOM 724 N N . SER A 1 97 ? -3.787 1.624 16.431 1.00 91.81 97 SER A N 1
ATOM 725 C CA . SER A 1 97 ? -2.777 2.514 17.006 1.00 91.81 97 SER A CA 1
ATOM 726 C C . SER A 1 97 ? -1.971 3.223 15.924 1.00 91.81 97 SER A C 1
ATOM 728 O O . SER A 1 97 ? -1.667 2.651 14.874 1.00 91.81 97 SER A O 1
ATOM 730 N N . TRP A 1 98 ? -1.602 4.478 16.180 1.00 92.19 98 TRP A N 1
ATOM 731 C CA . TRP A 1 98 ? -0.696 5.214 15.297 1.00 92.19 98 TRP A CA 1
ATOM 732 C C . TRP A 1 98 ? 0.688 4.566 15.244 1.00 92.19 98 TRP A C 1
ATOM 734 O O . TRP A 1 98 ? 1.328 4.568 14.195 1.00 92.19 98 TRP A O 1
ATOM 744 N N . GLU A 1 99 ? 1.124 3.954 16.345 1.00 93.81 99 GLU A N 1
ATOM 745 C CA . GLU A 1 99 ? 2.367 3.191 16.420 1.00 93.81 99 GLU A CA 1
ATOM 746 C C . GLU A 1 99 ? 2.325 1.955 15.511 1.00 93.81 99 GLU A C 1
ATOM 748 O O . GLU A 1 99 ? 3.295 1.685 14.805 1.00 93.81 99 GLU A O 1
ATOM 753 N N . GLY A 1 100 ? 1.191 1.246 15.465 1.00 93.06 100 GLY A N 1
ATOM 754 C CA . GLY A 1 100 ? 0.982 0.116 14.558 1.00 93.06 100 GLY A CA 1
ATOM 755 C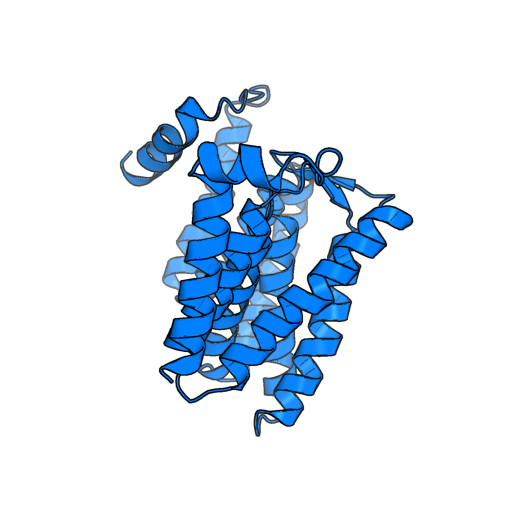 C . GLY A 1 100 ? 1.009 0.544 13.090 1.00 93.06 100 GLY A C 1
ATOM 756 O O . GLY A 1 100 ? 1.703 -0.073 12.286 1.00 93.06 100 GLY A O 1
ATOM 757 N N . VAL A 1 101 ? 0.345 1.654 12.745 1.00 94.19 101 VAL A N 1
ATOM 758 C CA . VAL A 1 101 ? 0.375 2.229 11.383 1.00 94.19 101 VAL A CA 1
ATOM 759 C C . VAL A 1 101 ? 1.794 2.657 10.985 1.00 94.19 101 VAL A C 1
ATOM 761 O O . VAL A 1 101 ? 2.223 2.415 9.857 1.00 94.19 101 VAL A O 1
ATOM 764 N N . ALA A 1 102 ? 2.555 3.259 11.903 1.00 95.75 102 ALA A N 1
ATOM 765 C CA . ALA A 1 102 ? 3.947 3.627 11.656 1.00 95.75 102 ALA A CA 1
ATOM 766 C C . ALA A 1 102 ? 4.843 2.390 11.465 1.00 95.75 102 ALA A C 1
ATOM 768 O O . ALA A 1 102 ? 5.655 2.358 10.540 1.00 95.75 102 ALA A O 1
ATOM 769 N N . ALA A 1 103 ? 4.668 1.358 12.295 1.00 95.50 103 ALA A N 1
ATOM 770 C CA . ALA A 1 103 ? 5.378 0.088 12.161 1.00 95.50 103 ALA A CA 1
ATOM 771 C C . ALA A 1 103 ? 5.070 -0.593 10.821 1.00 95.50 103 ALA A C 1
ATOM 773 O O . ALA A 1 103 ? 5.993 -1.044 10.142 1.00 95.50 103 ALA A O 1
ATOM 774 N N . PHE A 1 104 ? 3.799 -0.589 10.403 1.00 96.62 104 PHE A N 1
ATOM 775 C CA . PHE A 1 104 ? 3.394 -1.053 9.080 1.00 96.62 104 PHE A CA 1
ATOM 776 C C . PHE A 1 104 ? 4.149 -0.302 7.983 1.00 96.62 104 PHE A C 1
ATOM 778 O O . PHE A 1 104 ? 4.808 -0.923 7.155 1.00 96.62 104 PHE A O 1
ATOM 785 N N . ALA A 1 105 ? 4.093 1.034 7.985 1.00 97.81 105 ALA A N 1
ATOM 786 C CA . ALA A 1 105 ? 4.689 1.857 6.936 1.00 97.81 105 ALA A CA 1
ATOM 787 C C . ALA A 1 105 ? 6.210 1.657 6.827 1.00 97.81 105 ALA A C 1
ATOM 789 O O . ALA A 1 105 ? 6.744 1.524 5.724 1.00 97.81 105 ALA A O 1
ATOM 790 N N . LEU A 1 106 ? 6.909 1.594 7.965 1.00 97.94 106 LEU A N 1
ATOM 791 C CA . LEU A 1 106 ? 8.357 1.382 8.012 1.00 97.94 106 LEU A CA 1
ATOM 792 C C . LEU A 1 106 ? 8.747 -0.013 7.519 1.00 97.94 106 LEU A C 1
ATOM 794 O O . LEU A 1 106 ? 9.667 -0.139 6.708 1.00 97.94 106 LEU A O 1
ATOM 798 N N . THR A 1 107 ? 8.033 -1.056 7.948 1.00 95.56 107 THR A N 1
ATOM 799 C CA . THR A 1 107 ? 8.282 -2.422 7.470 1.00 95.56 107 THR A CA 1
ATOM 800 C C . THR A 1 107 ? 7.919 -2.559 5.991 1.00 95.56 107 THR A C 1
ATOM 802 O O . THR A 1 107 ? 8.689 -3.137 5.226 1.00 95.56 107 THR A O 1
ATOM 805 N N . ALA A 1 108 ? 6.804 -1.971 5.547 1.00 97.62 108 ALA A N 1
ATOM 806 C CA . ALA A 1 108 ? 6.413 -1.947 4.141 1.00 97.62 108 ALA A CA 1
ATOM 807 C C . ALA A 1 108 ? 7.480 -1.261 3.276 1.00 97.62 108 ALA A C 1
ATOM 809 O O . ALA A 1 108 ? 7.815 -1.780 2.212 1.00 97.62 108 ALA A O 1
ATOM 810 N N . LEU A 1 109 ? 8.070 -0.153 3.736 1.00 97.88 109 LEU A N 1
ATOM 811 C CA . LEU A 1 109 ? 9.194 0.505 3.062 1.00 97.88 109 LEU A CA 1
ATOM 812 C C . LEU A 1 109 ? 10.429 -0.400 3.018 1.00 97.88 109 LEU A C 1
ATOM 814 O O . LEU A 1 109 ? 10.999 -0.606 1.944 1.00 97.88 109 LEU A O 1
ATOM 818 N N . GLY A 1 110 ? 10.800 -0.981 4.162 1.00 95.25 110 GLY A N 1
ATOM 819 C CA . GLY A 1 110 ? 11.954 -1.871 4.300 1.00 95.25 110 GLY A CA 1
ATOM 820 C C . GLY A 1 110 ? 11.855 -3.157 3.479 1.00 95.25 110 GLY A C 1
ATOM 821 O O . GLY A 1 110 ? 12.880 -3.729 3.129 1.00 95.25 110 GLY A O 1
ATOM 822 N N . VAL A 1 111 ? 10.645 -3.592 3.127 1.00 93.62 111 VAL A N 1
ATOM 823 C CA . VAL A 1 111 ? 10.396 -4.772 2.286 1.00 93.62 111 VAL A CA 1
ATOM 824 C C . VAL A 1 111 ? 10.249 -4.392 0.812 1.00 93.62 111 VAL A C 1
ATOM 826 O O . VAL A 1 111 ? 10.854 -5.019 -0.057 1.00 93.62 111 VAL A O 1
ATOM 829 N N . THR A 1 112 ? 9.479 -3.345 0.513 1.00 97.19 112 THR A N 1
ATOM 830 C CA . THR A 1 112 ? 9.172 -2.931 -0.865 1.00 97.19 112 THR A CA 1
ATOM 831 C C . THR A 1 112 ? 10.419 -2.448 -1.593 1.00 97.19 112 THR A C 1
ATOM 833 O O . THR A 1 112 ? 10.686 -2.889 -2.708 1.00 97.19 112 THR A O 1
ATOM 836 N N . MET A 1 113 ? 11.212 -1.581 -0.959 1.00 96.44 113 MET A N 1
ATOM 837 C CA . MET A 1 113 ? 12.385 -0.970 -1.584 1.00 96.44 113 MET A CA 1
ATOM 838 C C . MET A 1 113 ? 13.427 -2.001 -2.067 1.00 96.44 113 MET A C 1
ATOM 840 O O . MET A 1 113 ? 13.777 -1.959 -3.251 1.00 96.44 113 MET A O 1
ATOM 844 N N . PRO A 1 114 ? 13.911 -2.951 -1.236 1.00 94.62 114 PRO A N 1
ATOM 845 C CA . PRO A 1 114 ? 14.879 -3.946 -1.697 1.00 94.62 114 PRO A CA 1
ATOM 846 C C . PRO A 1 114 ? 14.282 -4.937 -2.699 1.00 94.62 114 PRO A C 1
ATOM 848 O O . PRO A 1 114 ? 14.977 -5.332 -3.632 1.00 94.62 114 PRO A O 1
ATOM 851 N N . LEU A 1 115 ? 13.005 -5.316 -2.565 1.00 94.62 115 LEU A N 1
ATOM 852 C CA . LEU A 1 115 ? 12.360 -6.201 -3.539 1.00 94.62 115 LEU A CA 1
ATOM 853 C C . LEU A 1 115 ? 12.229 -5.537 -4.913 1.00 94.62 115 LEU A C 1
ATOM 855 O O . LEU A 1 115 ? 12.484 -6.192 -5.922 1.00 94.62 115 LEU A O 1
ATOM 859 N N . LEU A 1 116 ? 11.889 -4.245 -4.972 1.00 97.06 116 LEU A N 1
ATOM 860 C CA . LEU A 1 116 ? 11.882 -3.495 -6.230 1.00 97.06 116 LEU A CA 1
ATOM 861 C C . LEU A 1 116 ? 13.288 -3.366 -6.817 1.00 97.06 116 LEU A C 1
ATOM 863 O O . LEU A 1 116 ? 13.454 -3.610 -8.011 1.00 97.06 116 LEU A O 1
ATOM 867 N N . ALA A 1 117 ? 14.294 -3.057 -5.992 1.00 96.56 117 ALA A N 1
ATOM 868 C CA . ALA A 1 117 ? 15.690 -2.972 -6.431 1.00 96.56 117 ALA A CA 1
ATOM 869 C C . ALA A 1 117 ? 16.208 -4.300 -7.004 1.00 96.56 117 ALA A C 1
ATOM 871 O O . ALA A 1 117 ? 16.990 -4.308 -7.949 1.00 96.56 117 ALA A O 1
ATOM 872 N N . TRP A 1 118 ? 15.767 -5.424 -6.435 1.00 95.12 118 TRP A N 1
ATOM 873 C CA . TRP A 1 118 ? 16.167 -6.759 -6.870 1.00 95.12 118 TRP A CA 1
ATOM 874 C C . TRP A 1 118 ? 15.419 -7.230 -8.123 1.00 95.12 118 TRP A C 1
ATOM 876 O O . TRP A 1 118 ? 16.004 -7.852 -9.006 1.00 95.12 118 TRP A O 1
ATOM 886 N N . LEU A 1 119 ? 14.106 -6.988 -8.192 1.00 94.00 119 LEU A N 1
ATOM 887 C CA . LEU A 1 119 ? 13.229 -7.572 -9.214 1.00 94.00 119 LEU A CA 1
ATOM 888 C C . LEU A 1 119 ? 13.044 -6.685 -10.450 1.00 94.00 119 LEU A C 1
ATOM 890 O O . LEU A 1 119 ? 12.452 -7.142 -11.429 1.00 94.00 119 LEU A O 1
ATOM 894 N N . THR A 1 120 ? 13.505 -5.431 -10.420 1.00 94.94 120 THR A N 1
ATOM 895 C CA . THR A 1 120 ? 13.306 -4.476 -11.518 1.00 94.94 120 THR A CA 1
ATOM 896 C C . THR A 1 120 ? 14.577 -3.680 -11.828 1.00 94.94 120 THR A C 1
ATOM 898 O O . THR A 1 120 ? 15.318 -3.333 -10.914 1.00 94.94 120 THR A O 1
ATOM 901 N N . PRO A 1 121 ? 14.825 -3.320 -13.100 1.00 95.44 121 PRO A N 1
ATOM 902 C CA . PRO A 1 121 ? 15.965 -2.491 -13.491 1.00 95.44 121 PRO A CA 1
ATOM 903 C C . PRO A 1 121 ? 15.661 -0.982 -13.373 1.00 95.44 121 PRO A C 1
ATOM 905 O O . PRO A 1 121 ? 16.095 -0.192 -14.212 1.00 95.44 121 PRO A O 1
ATOM 908 N N . LEU A 1 122 ? 14.854 -0.567 -12.390 1.00 95.38 122 LEU A N 1
ATOM 909 C CA . LEU A 1 122 ? 14.428 0.829 -12.262 1.00 95.38 122 LEU A CA 1
ATOM 910 C C . LEU A 1 122 ? 15.592 1.745 -11.853 1.00 95.38 122 LEU A C 1
ATOM 912 O O . LEU A 1 122 ? 16.372 1.393 -10.967 1.00 95.38 122 LEU A O 1
ATOM 916 N N . PRO A 1 123 ? 15.682 2.965 -12.415 1.00 96.31 123 PRO A N 1
ATOM 917 C CA . PRO A 1 123 ? 16.604 3.968 -11.906 1.00 96.31 123 PRO A CA 1
ATOM 918 C C . PRO A 1 123 ? 16.158 4.442 -10.515 1.00 96.31 123 PRO A C 1
ATOM 920 O O . PRO A 1 123 ? 14.963 4.484 -10.208 1.00 96.31 123 PRO A O 1
ATOM 923 N N . TRP A 1 124 ? 17.123 4.862 -9.692 1.00 95.44 124 TRP A N 1
ATOM 924 C CA . TRP A 1 124 ? 16.900 5.258 -8.296 1.00 95.44 124 TRP A CA 1
ATOM 925 C C . TRP A 1 124 ? 15.727 6.227 -8.067 1.00 95.44 124 TRP A C 1
ATOM 927 O O . TRP A 1 124 ? 14.925 5.952 -7.174 1.00 95.44 124 TRP A O 1
ATOM 937 N N . PRO A 1 125 ? 15.548 7.315 -8.849 1.00 95.69 125 PRO A N 1
ATOM 938 C CA . PRO A 1 125 ? 14.425 8.227 -8.634 1.00 95.69 125 PRO A CA 1
ATOM 939 C C . PRO A 1 125 ? 13.067 7.539 -8.808 1.00 95.69 125 PRO A C 1
ATOM 941 O O . PRO A 1 125 ? 12.195 7.676 -7.956 1.00 95.69 125 PRO A O 1
ATOM 944 N N . THR A 1 126 ? 12.897 6.746 -9.870 1.00 96.56 126 THR A N 1
ATOM 945 C CA . THR A 1 126 ? 11.648 6.013 -10.121 1.00 96.56 126 THR A CA 1
ATOM 946 C C . THR A 1 126 ? 11.399 4.972 -9.038 1.00 96.56 126 THR A C 1
ATOM 948 O O . THR A 1 126 ? 10.282 4.860 -8.546 1.00 96.56 126 THR A O 1
ATOM 951 N N . LEU A 1 127 ? 12.441 4.251 -8.614 1.00 97.56 127 LEU A N 1
ATOM 952 C CA . LEU A 1 127 ? 12.345 3.259 -7.544 1.00 97.56 127 LEU A CA 1
ATOM 953 C C . LEU A 1 127 ? 11.834 3.876 -6.236 1.00 97.56 127 LEU A C 1
ATOM 955 O O . LEU A 1 127 ? 10.930 3.320 -5.608 1.00 97.56 127 LEU A O 1
ATOM 959 N N . LEU A 1 128 ? 12.374 5.034 -5.843 1.00 97.56 128 LEU A N 1
ATOM 960 C CA . LEU A 1 128 ? 11.945 5.751 -4.639 1.00 97.56 128 LEU A CA 1
ATOM 961 C C . LEU A 1 128 ? 10.486 6.205 -4.740 1.00 97.56 128 LEU A C 1
ATOM 963 O O . LEU A 1 128 ? 9.720 6.014 -3.797 1.00 97.56 128 LEU A O 1
ATOM 967 N N . LEU A 1 129 ? 10.090 6.761 -5.887 1.00 96.81 129 LEU A N 1
ATOM 968 C CA . LEU A 1 129 ? 8.727 7.247 -6.104 1.00 96.81 129 LEU A CA 1
ATOM 969 C C . LEU A 1 129 ? 7.710 6.102 -6.108 1.00 96.81 129 LEU A C 1
ATOM 971 O O . LEU A 1 129 ? 6.695 6.199 -5.422 1.00 96.81 129 LEU A O 1
ATOM 975 N N . VAL A 1 130 ? 7.994 4.996 -6.803 1.00 96.75 130 VAL A N 1
ATOM 976 C CA . VAL A 1 130 ? 7.136 3.797 -6.799 1.00 96.75 130 VAL A CA 1
ATOM 977 C C . VAL A 1 130 ? 7.025 3.222 -5.386 1.00 96.75 130 VAL A C 1
ATOM 979 O O . VAL A 1 130 ? 5.921 2.923 -4.936 1.00 96.75 130 VAL A O 1
ATOM 982 N N . THR A 1 131 ? 8.140 3.131 -4.651 1.00 97.94 131 THR A N 1
ATOM 983 C CA . THR A 1 131 ? 8.141 2.656 -3.256 1.00 97.94 131 THR A CA 1
ATOM 984 C C . THR A 1 131 ? 7.252 3.527 -2.374 1.00 97.94 131 THR A C 1
ATOM 986 O O . THR A 1 131 ? 6.357 3.010 -1.710 1.00 97.94 131 THR A O 1
ATOM 989 N N . ALA A 1 132 ? 7.468 4.847 -2.383 1.00 96.88 132 ALA A N 1
ATOM 990 C CA . ALA A 1 132 ? 6.709 5.790 -1.565 1.00 96.88 132 ALA A CA 1
ATOM 991 C C . ALA A 1 132 ? 5.206 5.699 -1.852 1.00 96.88 132 ALA A C 1
ATOM 993 O O . ALA A 1 132 ? 4.383 5.699 -0.942 1.00 96.88 132 ALA A O 1
ATOM 994 N N . THR A 1 133 ? 4.873 5.558 -3.129 1.00 94.75 133 THR A N 1
ATOM 995 C CA . THR A 1 133 ? 3.510 5.445 -3.622 1.00 94.75 133 THR A CA 1
ATOM 996 C C . THR A 1 133 ? 2.816 4.167 -3.144 1.00 94.75 133 THR A C 1
ATOM 998 O O . THR A 1 133 ? 1.723 4.230 -2.583 1.00 94.75 133 THR A O 1
ATOM 1001 N N . VAL A 1 134 ? 3.456 3.004 -3.309 1.00 96.06 134 VAL A N 1
ATOM 1002 C CA . VAL A 1 134 ? 2.905 1.720 -2.845 1.00 96.06 134 VAL A CA 1
ATOM 1003 C C . VAL A 1 134 ? 2.733 1.727 -1.330 1.00 96.06 134 VAL A C 1
ATOM 1005 O O . VAL A 1 134 ? 1.649 1.409 -0.848 1.00 96.06 134 VAL A O 1
ATOM 1008 N N . VAL A 1 135 ? 3.762 2.156 -0.590 1.00 97.50 135 VAL A N 1
ATOM 1009 C CA . VAL A 1 135 ? 3.737 2.210 0.878 1.00 97.50 135 VAL A CA 1
ATOM 1010 C C . VAL A 1 135 ? 2.626 3.128 1.376 1.00 97.50 135 VAL A C 1
ATOM 1012 O O . VAL A 1 135 ? 1.891 2.736 2.282 1.00 97.50 135 VAL A O 1
ATOM 1015 N N . LEU A 1 136 ? 2.460 4.313 0.778 1.00 95.31 136 LEU A N 1
ATOM 1016 C CA . LEU A 1 136 ? 1.393 5.249 1.134 1.00 95.31 136 LEU A CA 1
ATOM 1017 C C . LEU A 1 136 ? 0.016 4.587 1.015 1.00 95.31 136 LEU A C 1
ATOM 1019 O O . LEU A 1 136 ? -0.760 4.605 1.971 1.00 95.31 136 LEU A O 1
ATOM 1023 N N . LEU A 1 137 ? -0.274 3.971 -0.133 1.00 93.56 137 LEU A N 1
ATOM 1024 C CA . LEU A 1 137 ? -1.581 3.368 -0.395 1.00 93.56 137 LEU A CA 1
ATOM 1025 C C . LEU A 1 137 ? -1.846 2.173 0.510 1.00 93.56 137 LEU A C 1
ATOM 1027 O O . LEU A 1 137 ? -2.905 2.107 1.130 1.00 93.56 137 LEU A O 1
ATOM 1031 N N . THR A 1 138 ? -0.889 1.254 0.645 1.00 95.25 138 THR A N 1
ATOM 1032 C CA . THR A 1 138 ? -1.070 0.083 1.511 1.00 95.25 138 THR A CA 1
ATOM 1033 C C . THR A 1 138 ? -1.195 0.471 2.980 1.00 95.25 138 THR A C 1
ATOM 1035 O O . THR A 1 138 ? -1.965 -0.154 3.696 1.00 95.25 138 THR A O 1
ATOM 1038 N N . THR A 1 139 ? -0.507 1.528 3.425 1.00 95.94 139 THR A N 1
ATOM 1039 C CA . THR A 1 139 ? -0.622 2.034 4.804 1.00 95.94 139 THR A CA 1
ATOM 1040 C C . THR A 1 139 ? -1.989 2.664 5.057 1.00 95.94 139 THR A C 1
ATOM 1042 O O . THR A 1 139 ? -2.576 2.453 6.114 1.00 95.94 139 THR A O 1
ATOM 1045 N N . LEU A 1 140 ? -2.525 3.420 4.092 1.00 92.06 140 LEU A N 1
ATOM 1046 C CA . LEU A 1 140 ? -3.879 3.971 4.196 1.00 92.06 140 LEU A CA 1
ATOM 1047 C C . LEU A 1 140 ? -4.929 2.856 4.224 1.00 92.06 140 LEU A C 1
ATOM 1049 O O . LEU A 1 140 ? -5.831 2.904 5.056 1.00 92.06 140 LEU A O 1
ATOM 1053 N N . VAL A 1 141 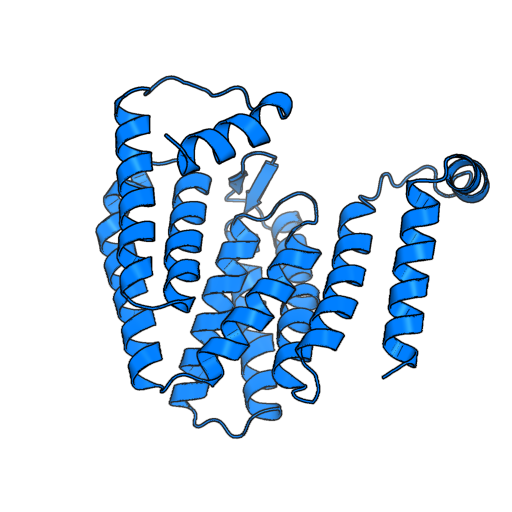? -4.789 1.845 3.358 1.00 91.44 141 VAL A N 1
ATOM 1054 C CA . VAL A 1 141 ? -5.649 0.652 3.374 1.00 91.44 141 VAL A CA 1
ATOM 1055 C C . VAL A 1 141 ? -5.576 -0.035 4.728 1.00 91.44 141 VAL A C 1
ATOM 1057 O O . VAL A 1 141 ? -6.624 -0.293 5.309 1.00 91.44 141 VAL A O 1
ATOM 1060 N N . GLU A 1 142 ? -4.375 -0.260 5.260 1.00 93.25 142 GLU A N 1
ATOM 1061 C CA . GLU A 1 142 ? -4.202 -0.859 6.580 1.00 93.25 142 GLU A CA 1
ATOM 1062 C C . GLU A 1 142 ? -4.882 -0.019 7.666 1.00 93.25 142 GLU A C 1
ATOM 1064 O O . GLU A 1 142 ? -5.686 -0.528 8.436 1.00 93.25 142 GLU A O 1
ATOM 1069 N N . ALA A 1 143 ? -4.683 1.297 7.692 1.00 90.31 143 ALA A N 1
ATOM 1070 C CA . ALA A 1 143 ? -5.281 2.160 8.712 1.00 90.31 143 ALA A CA 1
ATOM 1071 C C . ALA A 1 143 ? -6.829 2.153 8.719 1.00 90.31 143 ALA A C 1
ATOM 1073 O O . ALA A 1 143 ? -7.438 2.534 9.722 1.00 90.31 143 ALA A O 1
ATOM 1074 N N . ILE A 1 144 ? -7.467 1.725 7.623 1.00 85.88 144 ILE A N 1
ATOM 1075 C CA . ILE A 1 144 ? -8.929 1.680 7.463 1.00 85.88 144 ILE A CA 1
ATOM 1076 C C . ILE A 1 144 ? -9.474 0.254 7.555 1.00 85.88 144 ILE A C 1
ATOM 1078 O O . ILE A 1 144 ? -10.595 0.077 8.024 1.00 85.88 144 ILE A O 1
ATOM 1082 N N . ALA A 1 145 ? -8.722 -0.753 7.109 1.00 81.69 145 ALA A N 1
ATOM 1083 C CA . ALA A 1 145 ? -9.179 -2.135 7.034 1.00 81.69 145 ALA A CA 1
ATOM 1084 C C . ALA A 1 145 ? -9.545 -2.705 8.415 1.00 81.69 145 ALA A C 1
ATOM 1086 O O . ALA A 1 145 ? -8.981 -2.335 9.447 1.00 81.69 145 ALA A O 1
ATOM 1087 N N . TRP A 1 146 ? -10.521 -3.617 8.433 1.00 75.88 146 TRP A N 1
ATOM 1088 C CA . TRP A 1 146 ? -11.047 -4.234 9.652 1.00 75.88 146 TRP A CA 1
ATOM 1089 C C . TRP A 1 146 ? -11.299 -5.738 9.468 1.00 75.88 146 TRP A C 1
ATOM 1091 O O . TRP A 1 146 ? -11.509 -6.202 8.351 1.00 75.88 146 TRP A O 1
ATOM 1101 N N . HIS A 1 147 ? -11.341 -6.486 10.580 1.00 68.06 147 HIS A N 1
ATOM 1102 C CA . HIS A 1 147 ? -11.807 -7.885 10.660 1.00 68.06 147 HIS A CA 1
ATOM 1103 C C . HIS A 1 147 ? -11.167 -8.855 9.641 1.00 68.06 147 HIS A C 1
ATOM 1105 O O . HIS A 1 147 ? -11.853 -9.696 9.053 1.00 68.06 147 HIS A O 1
ATOM 1111 N N . GLY A 1 148 ? -9.857 -8.746 9.403 1.00 73.56 148 GLY A N 1
ATOM 1112 C CA . GLY A 1 148 ? -9.147 -9.636 8.480 1.00 73.56 148 GLY A CA 1
ATOM 1113 C C . GLY A 1 148 ? -9.360 -9.305 6.997 1.00 73.56 148 GLY A C 1
ATOM 1114 O O . GLY A 1 148 ? -8.980 -10.098 6.138 1.00 73.56 148 GLY A O 1
ATOM 1115 N N . HIS A 1 149 ? -10.019 -8.184 6.667 1.00 79.56 149 HIS A N 1
ATOM 1116 C CA . HIS A 1 149 ? -10.182 -7.732 5.279 1.00 79.56 149 HIS A CA 1
ATOM 1117 C C . HIS A 1 149 ? -8.881 -7.181 4.684 1.00 79.56 149 HIS A C 1
ATOM 1119 O O . HIS A 1 149 ? -8.687 -7.251 3.470 1.00 79.56 149 HIS A O 1
ATOM 1125 N N . ASP A 1 150 ? -7.985 -6.676 5.530 1.00 81.25 150 ASP A N 1
ATOM 1126 C CA . ASP A 1 150 ? -6.578 -6.375 5.227 1.00 81.25 150 ASP A CA 1
ATOM 1127 C C . ASP A 1 150 ? -5.892 -7.521 4.465 1.00 81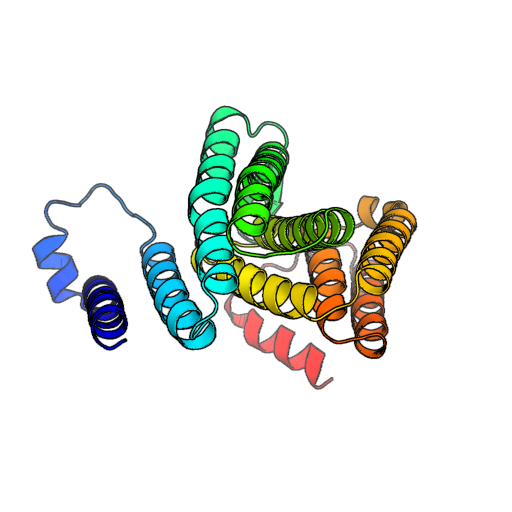.25 150 ASP A C 1
ATOM 1129 O O . ASP A 1 150 ? -5.238 -7.267 3.450 1.00 81.25 150 ASP A O 1
ATOM 1133 N N . ASN A 1 151 ? -6.168 -8.777 4.837 1.00 87.44 151 ASN A N 1
ATOM 1134 C CA . ASN A 1 151 ? -5.613 -9.971 4.188 1.00 87.44 151 ASN A CA 1
ATOM 1135 C C . ASN A 1 151 ? -5.961 -10.130 2.699 1.00 87.44 151 ASN A C 1
ATOM 1137 O O . ASN A 1 151 ? -5.302 -10.902 2.001 1.00 87.44 151 ASN A O 1
ATOM 1141 N N . LEU A 1 152 ? -6.969 -9.411 2.194 1.00 84.44 152 LEU A N 1
ATOM 1142 C CA . LEU A 1 152 ? -7.267 -9.314 0.760 1.00 84.44 152 LEU A CA 1
ATOM 1143 C C . LEU A 1 152 ? -6.999 -7.911 0.210 1.00 84.44 152 LEU A C 1
ATOM 1145 O O . LEU A 1 152 ? -6.432 -7.771 -0.875 1.00 84.44 152 LEU A O 1
ATOM 1149 N N . LEU A 1 153 ? -7.402 -6.874 0.945 1.00 87.94 153 LEU A N 1
ATOM 1150 C CA . LEU A 1 153 ? -7.329 -5.493 0.483 1.00 87.94 153 LEU A CA 1
ATOM 1151 C C . LEU A 1 153 ? -5.885 -5.017 0.317 1.00 87.94 153 LEU A C 1
ATOM 1153 O O . LEU A 1 153 ? -5.600 -4.359 -0.680 1.00 87.94 153 LEU A O 1
ATOM 1157 N N . ILE A 1 154 ? -4.971 -5.375 1.224 1.00 92.75 154 ILE A N 1
ATOM 1158 C CA . ILE A 1 154 ? -3.563 -4.961 1.133 1.00 92.75 154 ILE A CA 1
ATOM 1159 C C . ILE A 1 154 ? -2.888 -5.583 -0.101 1.00 92.75 154 ILE A C 1
ATOM 1161 O O . ILE A 1 154 ? -2.334 -4.818 -0.895 1.00 92.75 154 ILE A O 1
ATOM 1165 N N . PRO A 1 155 ? -2.961 -6.910 -0.354 1.00 92.50 155 PRO A N 1
ATOM 1166 C CA . PRO A 1 155 ? -2.392 -7.487 -1.570 1.00 92.50 155 PRO A CA 1
ATOM 1167 C C . PRO A 1 155 ? -2.989 -6.917 -2.858 1.00 92.50 155 PRO A C 1
ATOM 1169 O O . PRO A 1 155 ? -2.252 -6.634 -3.800 1.00 92.50 155 PRO A O 1
ATOM 1172 N N . VAL A 1 156 ? -4.311 -6.721 -2.912 1.00 88.44 156 VAL A N 1
ATOM 1173 C CA . VAL A 1 156 ? -4.983 -6.176 -4.103 1.00 88.44 156 VAL A CA 1
ATOM 1174 C C . VAL A 1 156 ? -4.589 -4.720 -4.336 1.00 88.44 156 VAL A C 1
ATOM 1176 O O . VAL A 1 156 ? -4.208 -4.363 -5.451 1.00 88.44 156 VAL A O 1
ATOM 1179 N N . ALA A 1 157 ? -4.619 -3.884 -3.296 1.00 90.25 157 ALA A N 1
ATOM 1180 C CA . ALA A 1 157 ? -4.198 -2.491 -3.390 1.00 90.25 157 ALA A CA 1
ATOM 1181 C C . ALA A 1 157 ? -2.717 -2.381 -3.766 1.00 90.25 157 ALA A C 1
ATOM 1183 O O . ALA A 1 157 ? -2.371 -1.584 -4.636 1.00 90.25 157 ALA A O 1
ATOM 1184 N N . GLY A 1 158 ? -1.856 -3.214 -3.176 1.00 94.19 158 GLY A N 1
ATOM 1185 C CA . GLY A 1 158 ? -0.441 -3.290 -3.522 1.00 94.19 158 GLY A CA 1
ATOM 1186 C C . GLY A 1 158 ? -0.226 -3.693 -4.981 1.00 94.19 158 GLY A C 1
ATOM 1187 O O . GLY A 1 158 ? 0.535 -3.030 -5.679 1.00 94.19 158 GLY A O 1
ATOM 1188 N N . TYR A 1 159 ? -0.931 -4.718 -5.473 1.00 93.69 159 TYR A N 1
ATOM 1189 C CA . TYR A 1 159 ? -0.867 -5.150 -6.875 1.00 93.69 159 TYR A CA 1
ATOM 1190 C C . TYR A 1 159 ? -1.288 -4.031 -7.837 1.00 93.69 159 TYR A C 1
ATOM 1192 O O . TYR A 1 159 ? -0.552 -3.721 -8.777 1.00 93.69 159 TYR A O 1
ATOM 1200 N N . LEU A 1 160 ? -2.450 -3.412 -7.600 1.00 90.88 160 LEU A N 1
ATOM 1201 C CA . LEU A 1 160 ? -2.987 -2.352 -8.459 1.00 90.88 160 LEU A CA 1
ATOM 1202 C C . LEU A 1 160 ? -2.067 -1.132 -8.464 1.00 90.88 160 LEU A C 1
ATOM 1204 O O . LEU A 1 160 ? -1.673 -0.659 -9.529 1.00 90.88 160 LEU A O 1
ATOM 1208 N N . THR A 1 161 ? -1.675 -0.672 -7.275 1.00 91.88 161 THR A N 1
ATOM 1209 C CA . THR A 1 161 ? -0.806 0.497 -7.111 1.00 91.88 161 THR A CA 1
ATOM 1210 C C . THR A 1 161 ? 0.541 0.269 -7.775 1.00 91.88 161 THR A C 1
ATOM 1212 O O . THR A 1 161 ? 1.023 1.135 -8.496 1.00 91.88 161 THR A O 1
ATOM 1215 N N . LEU A 1 162 ? 1.137 -0.907 -7.582 1.00 94.31 162 LEU A N 1
ATOM 1216 C CA . LEU A 1 162 ? 2.433 -1.223 -8.160 1.00 94.31 162 LEU A CA 1
ATOM 1217 C C . LEU A 1 162 ? 2.358 -1.360 -9.685 1.00 94.31 162 LEU A C 1
ATOM 1219 O O . LEU A 1 162 ? 3.218 -0.834 -10.380 1.00 94.31 162 LEU A O 1
ATOM 1223 N N . THR A 1 163 ? 1.321 -2.013 -10.216 1.00 92.44 163 THR A N 1
ATOM 1224 C CA . THR A 1 163 ? 1.128 -2.157 -11.670 1.00 92.44 163 THR A CA 1
ATOM 1225 C C . THR A 1 163 ? 1.009 -0.797 -12.352 1.00 92.44 163 THR A C 1
ATOM 1227 O O . THR A 1 163 ? 1.635 -0.564 -13.384 1.00 92.44 163 THR A O 1
ATOM 1230 N N . LEU A 1 164 ? 0.240 0.113 -11.754 1.00 90.00 164 LEU A N 1
ATOM 1231 C CA . LEU A 1 164 ? 0.023 1.449 -12.298 1.00 90.00 164 LEU A CA 1
ATOM 1232 C C . LEU A 1 164 ? 1.252 2.341 -12.114 1.00 90.00 164 LEU A C 1
ATOM 1234 O O . LEU A 1 164 ? 1.690 2.975 -13.069 1.00 90.00 164 LEU A O 1
ATOM 1238 N N . ALA A 1 165 ? 1.883 2.317 -10.939 1.00 92.19 165 ALA A N 1
ATOM 1239 C CA . ALA A 1 165 ? 3.078 3.111 -10.685 1.00 92.19 165 ALA A CA 1
ATOM 1240 C C . ALA A 1 165 ? 4.268 2.689 -11.564 1.00 92.19 165 ALA A C 1
ATOM 1242 O O . ALA A 1 165 ? 5.040 3.540 -11.992 1.00 92.19 165 ALA A O 1
ATOM 1243 N N . LEU A 1 166 ? 4.406 1.397 -11.884 1.00 93.50 166 LEU A N 1
ATOM 1244 C CA . LEU A 1 166 ? 5.440 0.909 -12.806 1.00 93.50 166 LEU A CA 1
ATOM 1245 C C . LEU A 1 166 ? 5.200 1.324 -14.266 1.00 93.50 166 LEU A C 1
ATOM 1247 O O . LEU A 1 166 ? 6.150 1.338 -15.048 1.00 93.50 166 LEU A O 1
ATOM 1251 N N . ALA A 1 167 ? 3.956 1.632 -14.643 1.00 91.50 167 ALA A N 1
ATOM 1252 C CA . ALA A 1 167 ? 3.603 2.073 -15.990 1.00 91.50 167 ALA A CA 1
ATOM 1253 C C . ALA A 1 167 ? 3.774 3.590 -16.191 1.00 91.50 167 ALA A C 1
ATOM 1255 O O . ALA A 1 167 ? 3.815 4.056 -17.331 1.00 91.50 167 ALA A O 1
ATOM 1256 N N . GLU A 1 168 ? 3.876 4.364 -15.107 1.00 89.31 168 GLU A N 1
ATOM 1257 C CA . GLU A 1 168 ? 3.974 5.820 -15.167 1.00 89.31 168 GLU A CA 1
ATOM 1258 C C . GLU A 1 168 ? 5.422 6.338 -15.223 1.00 89.31 168 GLU A C 1
ATOM 1260 O O . GLU A 1 168 ? 6.334 5.779 -14.607 1.00 89.31 168 GLU A O 1
ATOM 1265 N N . PRO A 1 169 ? 5.661 7.467 -15.918 1.00 91.62 169 PRO A N 1
ATOM 1266 C CA . PRO A 1 169 ? 6.945 8.147 -15.859 1.00 91.62 169 PRO A CA 1
ATOM 1267 C C . PRO A 1 169 ? 7.173 8.781 -14.478 1.00 91.62 169 PRO A C 1
ATOM 1269 O O . PRO A 1 169 ? 6.254 9.296 -13.840 1.00 91.62 169 PRO A O 1
ATOM 1272 N N . ALA A 1 170 ? 8.436 8.835 -14.048 1.00 93.06 170 ALA A N 1
ATOM 1273 C CA . ALA A 1 170 ? 8.826 9.355 -12.733 1.00 93.06 170 ALA A CA 1
ATOM 1274 C C . ALA A 1 170 ? 8.337 10.789 -12.455 1.00 93.06 170 ALA A C 1
ATOM 1276 O O . ALA A 1 170 ? 7.954 11.107 -11.333 1.00 93.06 170 ALA A O 1
ATOM 1277 N N . SER A 1 171 ? 8.323 11.663 -13.465 1.00 91.62 171 SER A N 1
ATOM 1278 C CA . SER A 1 171 ? 7.827 13.037 -13.317 1.00 91.62 171 SER A CA 1
ATOM 1279 C C . SER A 1 171 ? 6.348 13.084 -12.935 1.00 91.62 171 SER A C 1
ATOM 1281 O O . SER A 1 171 ? 5.948 13.915 -12.123 1.00 91.62 171 SER A O 1
ATOM 1283 N N . LEU A 1 172 ? 5.545 12.175 -13.487 1.00 89.88 172 LEU A N 1
ATOM 1284 C CA . LEU A 1 172 ? 4.120 12.103 -13.206 1.00 89.88 172 LEU A CA 1
ATOM 1285 C C . LEU A 1 172 ? 3.873 11.565 -11.791 1.00 89.88 172 LEU A C 1
ATOM 1287 O O . LEU A 1 172 ? 3.131 12.187 -11.036 1.00 89.88 172 LEU A O 1
ATOM 1291 N N . LEU A 1 173 ? 4.596 10.518 -11.377 1.00 90.38 173 LEU A N 1
ATOM 1292 C CA . LEU A 1 173 ? 4.576 10.029 -9.991 1.00 90.38 173 LEU A CA 1
ATOM 1293 C C . LEU A 1 173 ? 4.968 11.114 -8.977 1.00 90.38 173 LEU A C 1
ATOM 1295 O O . LEU A 1 173 ? 4.335 11.248 -7.931 1.00 90.38 173 LEU A O 1
ATOM 1299 N N . LEU A 1 174 ? 5.988 11.921 -9.285 1.00 92.75 174 LEU A N 1
ATOM 1300 C CA . LEU A 1 174 ? 6.392 13.036 -8.427 1.00 92.75 174 LEU A CA 1
ATOM 1301 C C . LEU A 1 174 ? 5.287 14.096 -8.322 1.00 92.75 174 LEU A C 1
ATOM 1303 O O . LEU A 1 174 ? 4.978 14.552 -7.220 1.00 92.75 174 LEU A O 1
ATOM 1307 N N . ASN A 1 175 ? 4.661 14.468 -9.441 1.00 88.88 175 ASN A N 1
ATOM 1308 C CA . ASN A 1 175 ? 3.532 15.403 -9.447 1.00 88.88 175 ASN A CA 1
ATOM 1309 C C . ASN A 1 175 ? 2.359 14.869 -8.616 1.00 88.88 175 ASN A C 1
ATOM 1311 O O . ASN A 1 175 ? 1.739 15.608 -7.856 1.00 88.88 175 ASN A O 1
ATOM 1315 N N . HIS A 1 176 ? 2.089 13.571 -8.714 1.00 85.12 176 HIS A N 1
ATOM 1316 C CA . HIS A 1 176 ? 1.048 12.915 -7.941 1.00 85.12 176 HIS A CA 1
ATOM 1317 C C . HIS A 1 176 ? 1.322 12.953 -6.433 1.00 85.12 176 HIS A C 1
ATOM 1319 O O . HIS A 1 176 ? 0.459 13.383 -5.668 1.00 85.12 176 HIS A O 1
ATOM 1325 N N . LEU A 1 177 ? 2.531 12.584 -6.002 1.00 89.94 177 LEU A N 1
ATOM 1326 C CA . LEU A 1 177 ? 2.916 12.609 -4.587 1.00 89.94 177 LEU A CA 1
ATOM 1327 C C . LEU A 1 177 ? 2.954 14.034 -4.019 1.00 89.94 177 LEU A C 1
ATOM 1329 O O . LEU A 1 177 ? 2.495 14.267 -2.900 1.00 89.94 177 LEU A O 1
ATOM 1333 N N . THR A 1 178 ? 3.465 14.999 -4.786 1.00 89.62 178 THR A N 1
ATOM 1334 C CA . THR A 1 178 ? 3.519 16.410 -4.365 1.00 89.62 178 THR A CA 1
ATOM 1335 C C . THR A 1 178 ? 2.127 17.024 -4.258 1.00 89.62 178 THR A C 1
ATOM 1337 O O . THR A 1 178 ? 1.844 17.708 -3.275 1.00 89.62 178 THR A O 1
ATOM 1340 N N . LEU A 1 179 ? 1.227 16.736 -5.203 1.00 85.81 179 LEU A N 1
ATOM 1341 C CA . LEU A 1 179 ? -0.162 17.185 -5.135 1.00 85.81 179 LEU A CA 1
ATOM 1342 C C . LEU A 1 179 ? -0.914 16.500 -3.990 1.00 85.81 179 LEU A C 1
ATOM 1344 O O . LEU A 1 179 ? -1.645 17.172 -3.263 1.00 85.81 179 LEU A O 1
ATOM 1348 N N . PHE A 1 180 ? -0.698 15.197 -3.778 1.00 86.06 180 PHE A N 1
ATOM 1349 C CA . PHE A 1 180 ? -1.280 14.483 -2.646 1.00 86.06 180 PHE A CA 1
ATOM 1350 C C . PHE A 1 180 ? -0.861 15.114 -1.315 1.00 86.06 180 PHE A C 1
ATOM 1352 O O . PHE A 1 180 ? -1.715 15.400 -0.472 1.00 86.06 180 PHE A O 1
ATOM 1359 N N . ALA A 1 181 ? 0.435 15.389 -1.146 1.00 89.00 181 ALA A N 1
ATOM 1360 C CA . ALA A 1 181 ? 0.965 16.065 0.033 1.00 89.00 181 ALA A CA 1
ATOM 1361 C C . ALA A 1 181 ? 0.389 17.482 0.180 1.00 89.00 181 ALA A C 1
ATOM 1363 O O . ALA A 1 181 ? -0.077 17.844 1.258 1.00 89.00 181 ALA A O 1
ATOM 1364 N N . GLY A 1 182 ? 0.349 18.263 -0.903 1.00 87.56 182 GLY A N 1
ATOM 1365 C CA . GLY A 1 182 ? -0.198 19.620 -0.907 1.00 87.56 182 GLY A CA 1
ATOM 1366 C C . GLY A 1 182 ? -1.672 19.667 -0.501 1.00 87.56 182 GLY A C 1
ATOM 1367 O O . GLY A 1 182 ? -2.038 20.420 0.399 1.00 87.56 182 GLY A O 1
ATOM 1368 N N . VAL A 1 183 ? -2.517 18.824 -1.100 1.00 82.06 183 VAL A N 1
ATOM 1369 C CA . VAL A 1 183 ? -3.943 18.728 -0.743 1.00 82.06 183 VAL A CA 1
ATOM 1370 C C . VAL A 1 183 ? -4.107 18.237 0.691 1.00 82.06 183 VAL A C 1
ATOM 1372 O O . VAL A 1 183 ? -4.873 18.824 1.449 1.00 82.06 183 VAL A O 1
ATOM 1375 N N . SER A 1 184 ? -3.352 17.219 1.100 1.00 83.50 184 SER A N 1
ATOM 1376 C CA . SER A 1 184 ? -3.388 16.720 2.476 1.00 83.50 184 SER A CA 1
ATOM 1377 C C . SER A 1 184 ? -3.082 17.829 3.490 1.00 83.50 184 SER A C 1
ATOM 1379 O O . SER A 1 184 ? -3.837 18.019 4.441 1.00 83.50 184 SER A O 1
ATOM 1381 N N . LEU A 1 185 ? -2.047 18.638 3.235 1.00 86.31 185 LEU A N 1
ATOM 1382 C CA . LEU A 1 185 ? -1.678 19.785 4.069 1.00 86.31 185 LEU A CA 1
ATOM 1383 C C . LEU A 1 185 ? -2.760 20.873 4.094 1.00 86.31 185 LEU A C 1
ATOM 1385 O O . LEU A 1 185 ? -3.099 21.380 5.163 1.00 86.31 185 LEU A O 1
ATOM 1389 N N . LEU A 1 186 ? -3.349 21.205 2.941 1.00 81.69 186 LEU A N 1
ATOM 1390 C CA . LEU A 1 186 ? -4.439 22.186 2.850 1.00 81.69 186 LEU A CA 1
ATOM 1391 C C . LEU A 1 186 ? -5.695 21.743 3.614 1.00 81.69 186 LEU A C 1
ATOM 1393 O O . LEU A 1 186 ? -6.458 22.580 4.099 1.00 81.69 186 LEU A O 1
ATOM 1397 N N . PHE A 1 187 ? -5.907 20.434 3.741 1.00 77.12 187 PHE A N 1
ATOM 1398 C CA . PHE A 1 187 ? -7.054 19.854 4.429 1.00 77.12 187 PHE A CA 1
ATOM 1399 C C . PHE A 1 187 ? -6.811 19.577 5.923 1.00 77.12 187 PHE A C 1
ATOM 1401 O O . PHE A 1 187 ? -7.766 19.226 6.615 1.00 77.12 187 PHE A O 1
ATOM 1408 N N . VAL A 1 188 ? -5.614 19.833 6.471 1.00 79.94 188 VAL A N 1
ATOM 1409 C CA . VAL A 1 188 ? -5.314 19.687 7.915 1.00 79.94 188 VAL A CA 1
ATOM 1410 C C . VAL A 1 188 ? -6.338 20.383 8.830 1.00 79.94 188 VAL A C 1
ATOM 1412 O O . VAL A 1 188 ? -6.800 19.749 9.783 1.00 79.94 188 VAL A O 1
ATOM 1415 N N . PRO A 1 189 ? -6.792 21.628 8.565 1.00 79.31 189 PRO A N 1
ATOM 1416 C CA . PRO A 1 189 ? -7.806 22.272 9.404 1.00 79.31 189 PRO A CA 1
ATOM 1417 C C . PRO A 1 189 ? -9.153 21.537 9.380 1.00 79.31 189 PRO A C 1
ATOM 1419 O O . PRO A 1 189 ? -9.921 21.603 10.340 1.00 79.31 189 PRO A O 1
ATOM 1422 N N . LEU A 1 190 ? -9.456 20.837 8.280 1.00 71.31 190 LEU A N 1
ATOM 1423 C CA . LEU A 1 190 ? -10.644 19.998 8.169 1.00 71.31 190 LEU A CA 1
ATOM 1424 C C . LEU A 1 190 ? -10.466 18.675 8.920 1.00 71.31 190 LEU A C 1
ATOM 1426 O O . LEU A 1 190 ? -11.418 18.203 9.540 1.00 71.31 190 LEU A O 1
ATOM 1430 N N . TRP A 1 191 ? -9.259 18.104 8.911 1.00 72.75 191 TRP A N 1
ATOM 1431 C CA . TRP A 1 191 ? -8.945 16.860 9.619 1.00 72.75 191 TRP A CA 1
ATOM 1432 C C . TRP A 1 191 ? -9.175 16.981 11.118 1.00 72.75 191 TRP A C 1
ATOM 1434 O O . TRP A 1 191 ? -9.719 16.064 11.719 1.00 72.75 191 TRP A O 1
ATOM 1444 N N . GLN A 1 192 ? -8.837 18.131 11.704 1.00 75.50 192 GLN A N 1
ATOM 1445 C CA . GLN A 1 192 ? -9.069 18.402 13.126 1.00 75.50 192 GLN A CA 1
ATOM 1446 C C . GLN A 1 192 ? -10.556 18.433 13.493 1.00 75.50 192 GLN A C 1
ATOM 1448 O O . GLN A 1 192 ? -10.916 18.268 14.655 1.00 75.50 192 GLN A O 1
ATOM 1453 N N . GLN A 1 193 ? -11.429 18.660 12.510 1.00 77.31 193 GLN A N 1
ATOM 1454 C CA . GLN A 1 193 ? -12.864 18.712 12.739 1.00 77.31 193 GLN A CA 1
ATOM 1455 C C . GLN A 1 193 ? -13.493 17.326 12.597 1.00 77.31 193 GLN A C 1
ATOM 1457 O O . GLN A 1 193 ? -14.453 17.054 13.314 1.00 77.31 193 GLN A O 1
ATOM 1462 N N . LEU A 1 194 ? -13.012 16.470 11.688 1.00 77.44 194 LEU A N 1
ATOM 1463 C CA . LEU A 1 194 ? -13.619 15.182 11.322 1.00 77.44 194 LEU A CA 1
ATOM 1464 C C . LEU A 1 194 ? -13.115 14.003 12.183 1.00 77.44 194 LEU A C 1
ATOM 1466 O O . LEU A 1 194 ? -11.990 14.037 12.672 1.00 77.44 194 LEU A O 1
ATOM 1470 N N . PRO A 1 195 ? -13.905 12.921 12.342 1.00 80.88 195 PRO A N 1
ATOM 1471 C CA . PRO A 1 195 ? -13.410 11.685 12.948 1.00 80.88 195 PRO A CA 1
ATOM 1472 C C . PRO A 1 195 ? -12.249 11.094 12.137 1.00 80.88 195 PRO A C 1
ATOM 1474 O O . PRO A 1 195 ? -12.315 11.055 10.906 1.00 80.88 195 PRO A O 1
ATOM 1477 N N . THR A 1 196 ? -11.230 10.558 12.817 1.00 82.38 196 THR A N 1
ATOM 1478 C CA . THR A 1 196 ? -10.008 10.016 12.194 1.00 82.38 196 THR A CA 1
ATOM 1479 C C . THR A 1 196 ? -10.302 9.031 11.064 1.00 82.38 196 THR A C 1
ATOM 1481 O O . THR A 1 196 ? -9.763 9.179 9.973 1.00 82.38 196 THR A O 1
ATOM 1484 N N . HIS A 1 197 ? -11.221 8.082 11.269 1.00 77.81 197 HIS A N 1
ATOM 1485 C CA . HIS A 1 197 ? -11.605 7.119 10.233 1.00 77.81 197 HIS A CA 1
ATOM 1486 C C . HIS A 1 197 ? -12.186 7.778 8.969 1.00 77.81 197 HIS A C 1
ATOM 1488 O O . HIS A 1 197 ? -11.899 7.343 7.857 1.00 77.81 197 HIS A O 1
ATOM 1494 N N . THR A 1 198 ? -12.989 8.839 9.114 1.00 79.56 198 THR A N 1
ATOM 1495 C CA . THR A 1 198 ? -13.547 9.578 7.965 1.00 79.56 198 THR A CA 1
ATOM 1496 C C . THR A 1 198 ? -12.439 10.273 7.185 1.00 79.56 198 THR A C 1
ATOM 1498 O O . THR A 1 198 ? -12.417 10.208 5.958 1.00 79.56 198 THR A O 1
ATOM 1501 N N . THR A 1 199 ? -11.497 10.891 7.899 1.00 80.94 199 THR A N 1
ATOM 1502 C CA . THR A 1 199 ? -10.322 11.528 7.299 1.00 80.94 199 THR A CA 1
ATOM 1503 C C . THR A 1 199 ? -9.469 10.510 6.551 1.00 80.94 199 THR A C 1
ATOM 1505 O O . THR A 1 199 ? -9.174 10.719 5.380 1.00 80.94 199 THR A O 1
ATOM 1508 N N . LEU A 1 200 ? -9.134 9.382 7.184 1.00 83.38 200 LEU A N 1
ATOM 1509 C CA . LEU A 1 200 ? -8.351 8.315 6.560 1.00 83.38 200 LEU A CA 1
ATOM 1510 C C . LEU A 1 200 ? -9.062 7.747 5.331 1.00 83.38 200 LEU A C 1
ATOM 1512 O O . LEU A 1 200 ? -8.445 7.657 4.278 1.00 83.38 200 LEU A O 1
ATOM 1516 N N . THR A 1 201 ? -10.363 7.451 5.420 1.00 80.19 201 THR A N 1
ATOM 1517 C CA . THR A 1 201 ? -11.156 6.967 4.274 1.00 80.19 201 THR A CA 1
ATOM 1518 C C . THR A 1 201 ? -11.143 7.966 3.126 1.00 80.19 201 THR A C 1
ATOM 1520 O O . THR A 1 201 ? -10.943 7.588 1.977 1.00 80.19 201 THR A O 1
ATOM 1523 N N . GLY A 1 202 ? -11.305 9.252 3.428 1.00 77.44 202 GLY A N 1
ATOM 1524 C CA . GLY A 1 202 ? -11.217 10.307 2.432 1.00 77.44 202 GLY A CA 1
ATOM 1525 C C . GLY A 1 202 ? -9.833 10.417 1.788 1.00 77.44 202 GLY A C 1
ATOM 1526 O O . GLY A 1 202 ? -9.744 10.579 0.573 1.00 77.44 202 GLY A O 1
ATOM 1527 N N . LEU A 1 203 ? -8.761 10.258 2.571 1.00 83.19 203 LEU A N 1
ATOM 1528 C CA . LEU A 1 203 ? -7.388 10.205 2.062 1.00 83.19 203 LEU A CA 1
ATOM 1529 C C . LEU A 1 203 ? -7.137 8.965 1.210 1.00 83.19 203 LEU A C 1
ATOM 1531 O O . LEU A 1 203 ? -6.507 9.085 0.165 1.00 83.19 203 LEU A O 1
ATOM 1535 N N . LEU A 1 204 ? -7.658 7.802 1.606 1.00 82.75 204 LEU A N 1
ATOM 1536 C CA . LEU A 1 204 ? -7.576 6.584 0.807 1.00 82.75 204 LEU A CA 1
ATOM 1537 C C . LEU A 1 204 ? -8.344 6.736 -0.497 1.00 82.75 204 LEU A C 1
ATOM 1539 O O . LEU A 1 204 ? -7.813 6.366 -1.527 1.00 82.75 204 LEU A O 1
ATOM 1543 N N . VAL A 1 205 ? -9.563 7.274 -0.487 1.00 77.75 205 VAL A N 1
ATOM 1544 C CA . VAL A 1 205 ? -10.344 7.495 -1.713 1.00 77.75 205 VAL A CA 1
ATOM 1545 C C . VAL A 1 205 ? -9.633 8.492 -2.619 1.00 77.75 205 VAL A C 1
ATOM 1547 O O . VAL A 1 205 ? -9.516 8.255 -3.814 1.00 77.75 205 VAL A O 1
ATOM 1550 N N . PHE A 1 206 ? -9.098 9.574 -2.060 1.00 76.44 206 PHE A N 1
ATOM 1551 C CA . PHE A 1 206 ? -8.304 10.541 -2.808 1.00 76.44 206 PHE A CA 1
ATOM 1552 C C . PHE A 1 206 ? -7.042 9.903 -3.416 1.00 76.44 206 PHE A C 1
ATOM 1554 O O . PHE A 1 206 ? -6.774 10.086 -4.601 1.00 76.44 206 PHE A O 1
ATOM 1561 N N . ALA A 1 207 ? -6.328 9.076 -2.650 1.00 77.31 207 ALA A N 1
ATOM 1562 C CA . ALA A 1 207 ? -5.193 8.296 -3.132 1.00 77.31 207 ALA A CA 1
ATOM 1563 C C . ALA A 1 207 ? -5.610 7.175 -4.112 1.00 77.31 207 ALA A C 1
ATOM 1565 O O . ALA A 1 207 ? -4.899 6.863 -5.048 1.00 77.31 207 ALA A O 1
ATOM 1566 N N . ALA A 1 208 ? -6.771 6.551 -3.974 1.00 70.81 208 ALA A N 1
ATOM 1567 C CA . ALA A 1 208 ? -7.206 5.477 -4.866 1.00 70.81 208 ALA A CA 1
ATOM 1568 C C . ALA A 1 208 ? -7.719 6.035 -6.199 1.00 70.81 208 ALA A C 1
ATOM 1570 O O . ALA A 1 208 ? -7.456 5.469 -7.253 1.00 70.81 208 ALA A O 1
ATOM 1571 N N . LEU A 1 209 ? -8.404 7.179 -6.175 1.00 69.25 209 LEU A N 1
ATOM 1572 C CA . LEU A 1 209 ? -8.833 7.892 -7.379 1.00 69.25 209 LEU A CA 1
ATOM 1573 C C . LEU A 1 209 ? -7.647 8.535 -8.120 1.00 69.25 209 LEU A C 1
ATOM 1575 O O . LEU A 1 209 ? -7.754 8.784 -9.322 1.00 69.25 209 LEU A O 1
ATOM 1579 N N . TRP A 1 210 ? -6.499 8.708 -7.445 1.00 68.81 210 TRP A N 1
ATOM 1580 C CA . TRP A 1 210 ? -5.207 9.026 -8.064 1.00 68.81 210 TRP A CA 1
ATOM 1581 C C . TRP A 1 210 ? -4.792 7.987 -9.129 1.00 68.81 210 TRP A C 1
ATOM 1583 O O . TRP A 1 210 ? -4.223 8.375 -10.147 1.00 68.81 210 TRP A O 1
ATOM 1593 N N . LEU A 1 211 ? -5.186 6.713 -8.984 1.00 59.66 211 LEU A N 1
ATOM 1594 C CA . LEU A 1 211 ? -4.837 5.618 -9.903 1.00 59.66 211 LEU A CA 1
ATOM 1595 C C . LEU A 1 211 ? -5.578 5.626 -11.257 1.00 59.66 211 LEU A C 1
ATOM 1597 O O . LEU A 1 211 ? -5.198 4.871 -12.149 1.00 59.66 211 LEU A O 1
ATOM 1601 N N . GLY A 1 212 ? -6.628 6.439 -11.441 1.00 61.31 212 GLY A N 1
ATOM 1602 C CA . GLY A 1 212 ? -7.429 6.443 -12.681 1.00 61.31 212 GLY A CA 1
ATOM 1603 C C . GLY A 1 212 ? -7.503 7.786 -13.424 1.00 61.31 212 GLY A C 1
ATOM 1604 O O . GLY A 1 212 ? -8.333 7.942 -14.320 1.00 61.31 212 GLY A O 1
ATOM 1605 N N . GLY A 1 213 ? -6.635 8.746 -13.087 1.00 61.22 213 GLY A N 1
ATOM 1606 C CA . GLY A 1 213 ? -6.428 9.986 -13.850 1.00 61.22 213 GLY A CA 1
ATOM 1607 C C . GLY A 1 213 ? -7.245 11.213 -13.395 1.00 61.22 213 GLY A C 1
ATOM 1608 O O . GLY A 1 213 ? -8.153 11.089 -12.576 1.00 61.22 213 GLY A O 1
ATOM 1609 N N . PRO A 1 214 ? -6.952 12.420 -13.934 1.00 56.72 214 PRO A N 1
ATOM 1610 C CA . PRO A 1 214 ? -7.322 13.729 -13.360 1.00 56.72 214 PRO A CA 1
ATOM 1611 C C . PRO A 1 214 ? -8.818 13.969 -13.122 1.00 56.72 214 PRO A C 1
ATOM 1613 O O . PRO A 1 214 ? -9.195 14.720 -12.228 1.00 56.72 214 PRO A O 1
ATOM 1616 N N . LEU A 1 215 ? -9.695 13.342 -13.909 1.00 54.31 215 LEU A N 1
ATOM 1617 C CA . LEU A 1 215 ? -11.144 13.513 -13.776 1.00 54.31 215 LEU A CA 1
ATOM 1618 C C . LEU A 1 215 ? -11.689 12.833 -12.508 1.00 54.31 215 LEU A C 1
ATOM 1620 O O . LEU A 1 215 ? -12.602 13.349 -11.866 1.00 54.31 215 LEU A O 1
ATOM 1624 N N . LEU A 1 216 ? -11.085 11.714 -12.098 1.00 59.78 216 LEU A N 1
ATOM 1625 C CA . LEU A 1 216 ? -11.446 11.009 -10.867 1.00 59.78 216 LEU A CA 1
ATOM 1626 C C . LEU A 1 216 ? -10.987 11.762 -9.610 1.00 59.78 216 LEU A C 1
ATOM 1628 O O . LEU A 1 216 ? -11.571 11.589 -8.542 1.00 59.78 216 LEU A O 1
ATOM 1632 N N . TRP A 1 217 ? -10.022 12.679 -9.737 1.00 58.53 217 TRP A N 1
ATOM 1633 C CA . TRP A 1 217 ? -9.587 13.541 -8.634 1.00 58.53 217 TRP A CA 1
ATOM 1634 C C . TRP A 1 217 ? -10.704 14.467 -8.154 1.00 58.53 217 TRP A C 1
ATOM 1636 O O . TRP A 1 217 ? -10.872 14.665 -6.950 1.00 58.53 217 TRP A O 1
ATOM 1646 N N . LEU A 1 218 ? -11.491 15.012 -9.089 1.00 58.22 218 LEU A N 1
ATOM 1647 C CA . LEU A 1 218 ? -12.625 15.878 -8.765 1.00 58.22 218 LEU A CA 1
ATOM 1648 C C . LEU A 1 218 ? -13.680 15.115 -7.964 1.00 58.22 218 LEU A C 1
ATOM 1650 O O . LEU A 1 218 ? -14.224 15.655 -7.008 1.00 58.22 218 LEU A O 1
ATOM 1654 N N . VAL A 1 219 ? -13.908 13.841 -8.286 1.00 61.44 219 VAL A N 1
ATOM 1655 C CA . VAL A 1 219 ? -14.852 12.985 -7.556 1.00 61.44 219 VAL A CA 1
ATOM 1656 C C . VAL A 1 219 ? -14.391 12.765 -6.112 1.00 61.44 219 VAL A C 1
ATOM 1658 O O . VAL A 1 219 ? -15.186 12.925 -5.188 1.00 61.44 219 VAL A O 1
ATOM 1661 N N . GLY A 1 220 ? -13.103 12.490 -5.885 1.00 59.28 220 GLY A N 1
ATOM 1662 C CA . GLY A 1 220 ? -12.554 12.309 -4.533 1.00 59.28 220 GLY A CA 1
ATOM 1663 C C . GLY A 1 220 ? -12.645 13.570 -3.675 1.00 59.28 220 GLY A C 1
ATOM 1664 O O . GLY A 1 220 ? -13.053 13.518 -2.512 1.00 59.28 220 GLY A O 1
ATOM 1665 N N . LEU A 1 221 ? -12.337 14.723 -4.275 1.00 62.25 221 LEU A N 1
ATOM 1666 C CA . LEU A 1 221 ? -12.482 16.028 -3.633 1.00 62.25 221 LEU A CA 1
ATOM 1667 C C . LEU A 1 221 ? -13.952 16.323 -3.289 1.00 62.25 221 LEU A C 1
ATOM 1669 O O . LEU A 1 221 ? -14.252 16.789 -2.188 1.00 62.25 221 LEU A O 1
ATOM 1673 N N . LEU A 1 222 ? -14.877 16.026 -4.206 1.00 66.06 222 LEU A N 1
ATOM 1674 C CA . LEU A 1 222 ? -16.312 16.219 -4.000 1.00 66.06 222 LEU A CA 1
ATOM 1675 C C . LEU A 1 222 ? -16.853 15.318 -2.885 1.00 66.06 222 LEU A C 1
ATOM 1677 O O . LEU A 1 222 ? -17.632 15.800 -2.071 1.00 66.06 222 LEU A O 1
ATOM 1681 N N . ILE A 1 223 ? -16.393 14.067 -2.772 1.00 65.56 223 ILE A N 1
ATOM 1682 C CA . ILE A 1 223 ? -16.768 13.159 -1.672 1.00 65.56 223 ILE A CA 1
ATOM 1683 C C . ILE A 1 223 ? -16.316 13.722 -0.315 1.00 65.56 223 ILE A C 1
ATOM 1685 O O . ILE A 1 223 ? -17.103 13.762 0.633 1.00 65.56 223 ILE A O 1
ATOM 1689 N N . LEU A 1 224 ? -15.076 14.217 -0.221 1.00 63.44 224 LEU A N 1
ATOM 1690 C CA . LEU A 1 224 ? -14.546 14.857 0.992 1.00 63.44 224 LEU A CA 1
ATOM 1691 C C . LEU A 1 224 ? -15.351 16.105 1.393 1.00 63.44 224 LEU A C 1
ATOM 1693 O O . LEU A 1 224 ? -15.684 16.299 2.567 1.00 63.44 224 LEU A O 1
ATOM 1697 N N . LEU A 1 225 ? -15.690 16.951 0.418 1.00 68.06 225 LEU A N 1
ATOM 1698 C CA . LEU A 1 225 ? -16.489 18.160 0.633 1.00 68.06 225 LEU A CA 1
ATOM 1699 C C . LEU A 1 225 ? -17.946 17.832 0.993 1.00 68.06 225 LEU A C 1
ATOM 1701 O O . LEU A 1 225 ? -18.526 18.478 1.869 1.00 68.06 225 LEU A O 1
ATOM 1705 N N . PHE A 1 226 ? -18.520 16.800 0.378 1.00 66.50 226 PHE A N 1
ATOM 1706 C CA . PHE A 1 226 ? -19.868 16.321 0.664 1.00 66.50 226 PHE A CA 1
ATOM 1707 C C . PHE A 1 226 ? -19.974 15.723 2.073 1.00 66.50 226 PHE A C 1
ATOM 1709 O O . PHE A 1 226 ? -20.883 16.080 2.824 1.00 66.50 226 PHE A O 1
ATOM 1716 N N . GLY A 1 227 ? -18.989 14.925 2.501 1.00 61.09 227 GLY A N 1
ATOM 1717 C CA . GLY A 1 227 ? -18.911 14.419 3.876 1.00 61.09 227 GLY A CA 1
ATOM 1718 C C . GLY A 1 227 ? -18.900 15.540 4.926 1.00 61.09 227 GLY A C 1
ATOM 1719 O O . GLY A 1 227 ? -19.533 15.428 5.980 1.00 61.09 227 GLY A O 1
ATOM 1720 N N . ARG A 1 228 ? -18.262 16.678 4.619 1.00 64.81 228 ARG A N 1
ATOM 1721 C CA . ARG A 1 228 ? -18.300 17.879 5.471 1.00 64.81 228 ARG A CA 1
ATOM 1722 C C . ARG A 1 228 ? -19.689 18.518 5.524 1.00 64.81 228 ARG A C 1
ATOM 1724 O O . ARG A 1 228 ? -20.117 18.936 6.601 1.00 64.81 228 ARG A O 1
ATOM 1731 N N . LEU A 1 229 ? -20.368 18.637 4.383 1.00 65.75 229 LEU A N 1
ATOM 1732 C CA . LEU A 1 229 ? -21.709 19.225 4.294 1.00 65.75 229 LEU A CA 1
ATOM 1733 C C . LEU A 1 229 ? -22.724 18.417 5.107 1.00 65.75 229 LEU A C 1
ATOM 1735 O O . LEU A 1 229 ? -23.444 18.998 5.918 1.00 65.75 229 LEU A O 1
ATOM 1739 N N . LEU A 1 230 ? -22.707 17.090 4.976 1.00 63.31 230 LEU A N 1
ATOM 1740 C CA . LEU A 1 230 ? -23.581 16.200 5.744 1.00 63.31 230 LEU A CA 1
ATOM 1741 C C . LEU A 1 230 ? -23.361 16.339 7.255 1.00 63.31 230 LEU A C 1
ATOM 1743 O O . LEU A 1 230 ? -24.319 16.471 8.017 1.00 63.31 230 LEU A O 1
ATOM 1747 N N . ARG A 1 231 ? -22.102 16.404 7.705 1.00 60.75 231 ARG A N 1
ATOM 1748 C CA . ARG A 1 231 ? -21.794 16.566 9.134 1.00 60.75 231 ARG A CA 1
ATOM 1749 C C . ARG A 1 231 ? -22.166 17.942 9.686 1.00 60.75 231 ARG A C 1
ATOM 1751 O O . ARG A 1 231 ? -22.521 18.045 10.856 1.00 60.75 231 ARG A O 1
ATOM 1758 N N . ARG A 1 232 ? -22.127 18.995 8.862 1.00 60.34 232 ARG A N 1
ATOM 1759 C CA . ARG A 1 232 ? -22.662 20.315 9.241 1.00 60.34 232 ARG A CA 1
ATOM 1760 C C . ARG A 1 232 ? -24.178 20.291 9.428 1.00 60.34 232 ARG A C 1
ATOM 1762 O O . ARG A 1 232 ? -24.673 21.018 10.280 1.00 60.34 232 ARG A O 1
ATOM 1769 N N . GLN A 1 233 ? -24.895 19.479 8.653 1.00 60.06 233 GLN A N 1
ATOM 1770 C CA . GLN A 1 233 ? -26.350 19.367 8.754 1.00 60.06 233 GLN A CA 1
ATOM 1771 C C . GLN A 1 233 ? -26.807 18.46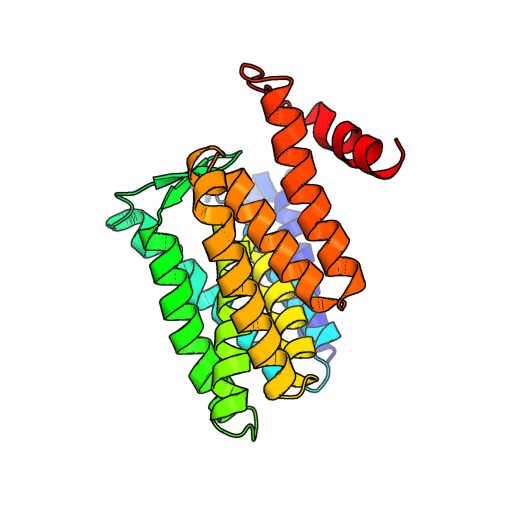8 9.912 1.00 60.06 233 GLN A C 1
ATOM 1773 O O . GLN A 1 233 ? -27.885 18.700 10.451 1.00 60.06 233 GLN A O 1
ATOM 1778 N N . GLN A 1 234 ? -26.000 17.486 10.336 1.00 51.31 234 GLN A N 1
ATOM 1779 C CA . GLN A 1 234 ? -26.320 16.612 11.474 1.00 51.31 234 GLN A CA 1
ATOM 1780 C C . GLN A 1 234 ? -25.161 16.477 12.481 1.00 51.31 234 GLN A C 1
ATOM 1782 O O . GLN A 1 234 ? -24.502 15.438 12.541 1.00 51.31 234 GLN A O 1
ATOM 1787 N N . PRO A 1 235 ? -24.923 17.497 13.326 1.00 50.12 235 PRO A N 1
ATOM 1788 C CA . PRO A 1 235 ? -23.811 17.503 14.281 1.00 50.12 235 PRO A CA 1
ATOM 1789 C C . PRO A 1 235 ? -23.927 16.462 15.415 1.00 50.12 235 PRO A C 1
ATOM 1791 O O . PRO A 1 235 ? -22.918 16.153 16.046 1.00 50.12 235 PRO A O 1
ATOM 1794 N N . HIS A 1 236 ? -25.120 15.901 15.661 1.00 45.12 236 HIS A N 1
ATOM 1795 C CA . HIS A 1 236 ? -25.397 14.969 16.771 1.00 45.12 236 HIS A CA 1
ATOM 1796 C C . HIS A 1 236 ? -25.900 13.582 16.347 1.00 45.12 236 HIS A C 1
ATOM 1798 O O . HIS A 1 236 ? -26.262 12.776 17.204 1.00 45.12 236 HIS A O 1
ATOM 1804 N N . ALA A 1 237 ? -25.916 13.268 15.049 1.00 45.34 237 ALA A N 1
ATOM 1805 C CA . ALA A 1 237 ? -26.273 11.930 14.599 1.00 45.34 237 ALA A CA 1
ATOM 1806 C C . ALA A 1 237 ? -25.117 10.960 14.882 1.00 45.34 237 ALA A C 1
ATOM 1808 O O . ALA A 1 237 ? -24.226 10.755 14.058 1.00 45.34 237 ALA A O 1
ATOM 1809 N N . VAL A 1 238 ? -25.133 10.341 16.062 1.00 44.62 238 VAL A N 1
ATOM 1810 C CA . VAL A 1 238 ? -24.485 9.042 16.249 1.00 44.62 238 VAL A CA 1
ATOM 1811 C C . VAL A 1 238 ? -25.311 8.072 15.418 1.00 44.62 238 VAL A C 1
ATOM 1813 O O . VAL A 1 238 ? -26.345 7.597 15.878 1.00 44.62 238 VAL A O 1
ATOM 1816 N N . VAL A 1 239 ? -24.918 7.849 14.163 1.00 43.81 239 VAL A N 1
ATOM 1817 C CA . VAL A 1 239 ? -25.511 6.791 13.343 1.00 43.81 239 VAL A CA 1
ATOM 1818 C C . VAL A 1 239 ? -25.266 5.488 14.106 1.00 43.81 239 VAL A C 1
ATOM 1820 O O . VAL A 1 239 ? -24.106 5.088 14.243 1.00 43.81 239 VAL A O 1
ATOM 1823 N N . PRO A 1 240 ? -26.301 4.827 14.653 1.00 34.66 240 PRO A N 1
ATOM 1824 C CA . PRO A 1 240 ? -26.122 3.494 15.184 1.00 34.66 240 PRO A CA 1
ATOM 1825 C C . PRO A 1 240 ? -25.859 2.628 13.958 1.00 34.66 240 PRO A C 1
ATOM 1827 O O . PRO A 1 240 ? -26.753 2.434 13.136 1.00 34.66 240 PRO A O 1
ATOM 1830 N N . TYR A 1 241 ? -24.622 2.165 13.792 1.00 44.78 241 TYR A N 1
ATOM 1831 C CA . TYR A 1 241 ? -24.243 1.253 12.717 1.00 44.78 241 TYR A CA 1
ATOM 1832 C C . TYR A 1 241 ? -24.925 -0.107 12.943 1.00 44.78 241 TYR A C 1
ATOM 1834 O O . TYR A 1 241 ? -24.313 -1.064 13.407 1.00 44.78 241 TYR A O 1
ATOM 1842 N N . ARG A 1 242 ? -26.226 -0.195 12.642 1.00 30.62 242 ARG A N 1
ATOM 1843 C CA . ARG A 1 242 ? -26.902 -1.468 12.390 1.00 30.62 242 ARG A CA 1
ATOM 1844 C C . ARG A 1 242 ? -26.546 -1.894 10.969 1.00 30.62 242 ARG A C 1
ATOM 1846 O O . ARG A 1 242 ? -26.838 -1.188 10.004 1.00 30.62 242 ARG A O 1
ATOM 1853 N N . LEU A 1 243 ? -25.872 -3.039 10.870 1.00 38.81 243 LEU A N 1
ATOM 1854 C CA . LEU A 1 243 ? -25.358 -3.642 9.633 1.00 38.81 243 LEU A CA 1
ATOM 1855 C C . LEU A 1 243 ? -26.448 -3.885 8.570 1.00 38.81 243 LEU A C 1
ATOM 1857 O O . LEU A 1 243 ? -26.142 -4.018 7.389 1.00 38.81 243 LEU A O 1
ATOM 1861 N N . ASP A 1 244 ? -27.713 -3.865 8.973 1.00 32.41 244 ASP A N 1
ATOM 1862 C CA . ASP A 1 244 ? -28.903 -4.070 8.151 1.00 32.41 244 ASP A CA 1
ATOM 1863 C C . ASP A 1 244 ? -29.074 -2.983 7.065 1.00 32.41 244 ASP A C 1
ATOM 1865 O O . ASP A 1 244 ? -29.770 -3.198 6.075 1.00 32.41 244 ASP A O 1
ATOM 1869 N N . ALA A 1 245 ? -28.432 -1.818 7.228 1.00 34.09 245 ALA A N 1
ATOM 1870 C CA . ALA A 1 245 ? -28.652 -0.646 6.377 1.00 34.09 245 ALA A CA 1
ATOM 1871 C C . ALA A 1 245 ? -27.462 -0.269 5.466 1.00 34.09 245 ALA A C 1
ATOM 1873 O O . ALA A 1 245 ? -27.582 0.615 4.616 1.00 34.09 245 ALA A O 1
ATOM 1874 N N . LEU A 1 246 ? -26.318 -0.953 5.583 1.00 40.62 246 LEU A N 1
ATOM 1875 C CA . LEU A 1 246 ? -25.118 -0.661 4.782 1.00 40.62 246 LEU A CA 1
ATOM 1876 C C . LEU A 1 246 ? -25.293 -0.853 3.264 1.00 40.62 246 LEU A C 1
ATOM 1878 O O . LEU A 1 246 ? -24.773 -0.017 2.523 1.00 40.62 246 LEU A O 1
ATOM 1882 N N . PRO A 1 247 ? -26.059 -1.844 2.760 1.00 38.94 247 PRO A N 1
ATOM 1883 C CA . PRO A 1 247 ? -26.369 -1.887 1.335 1.00 38.94 247 PRO A CA 1
ATOM 1884 C C . PRO A 1 247 ? -27.232 -0.685 0.923 1.00 38.94 247 PRO A C 1
ATOM 1886 O O . PRO A 1 247 ? -26.966 -0.053 -0.092 1.00 38.94 247 PRO A O 1
ATOM 1889 N N . ALA A 1 248 ? -28.226 -0.306 1.729 1.00 32.62 248 ALA A N 1
ATOM 1890 C CA . ALA A 1 248 ? -29.180 0.740 1.364 1.00 32.62 248 ALA A CA 1
ATOM 1891 C C . ALA A 1 248 ? -28.534 2.133 1.270 1.00 32.62 248 ALA A C 1
ATOM 1893 O O . ALA A 1 248 ? -28.817 2.882 0.338 1.00 32.62 248 ALA A O 1
ATOM 1894 N N . HIS A 1 249 ? -27.629 2.476 2.190 1.00 38.84 249 HIS A N 1
ATOM 1895 C CA . HIS A 1 249 ? -26.999 3.801 2.210 1.00 38.84 249 HIS A CA 1
ATOM 1896 C C . HIS A 1 249 ? -25.885 3.966 1.170 1.00 38.84 249 HIS A C 1
ATOM 1898 O O . HIS A 1 249 ? -25.671 5.074 0.683 1.00 38.84 249 HIS A O 1
ATOM 1904 N N . PHE A 1 250 ? -25.219 2.875 0.782 1.00 38.38 250 PHE A N 1
ATOM 1905 C CA . PHE A 1 250 ? -24.232 2.895 -0.299 1.00 38.38 250 PHE A CA 1
ATOM 1906 C C . PHE A 1 250 ? -24.902 2.947 -1.685 1.00 38.38 250 PHE A C 1
ATOM 1908 O O . PHE A 1 250 ? -24.421 3.647 -2.571 1.00 38.38 250 PHE A O 1
ATOM 1915 N N . TRP A 1 251 ? -26.057 2.286 -1.862 1.00 31.70 251 TRP A N 1
ATOM 1916 C CA . TRP A 1 251 ? -26.840 2.346 -3.106 1.00 31.70 251 TRP A CA 1
ATOM 1917 C C . TRP A 1 251 ? -27.587 3.678 -3.298 1.00 31.70 251 TRP A C 1
ATOM 1919 O O . TRP A 1 251 ? -27.662 4.169 -4.422 1.00 31.70 251 TRP A O 1
ATOM 1929 N N . LEU A 1 252 ? -28.078 4.311 -2.225 1.00 34.38 252 LEU A N 1
ATOM 1930 C CA . LEU A 1 252 ? -28.738 5.625 -2.305 1.00 34.38 252 LEU A CA 1
ATOM 1931 C C . LEU A 1 252 ? -27.771 6.774 -2.637 1.00 34.38 252 LEU A C 1
ATOM 1933 O O . LEU A 1 252 ? -28.189 7.745 -3.254 1.00 34.38 252 LEU A O 1
ATOM 1937 N N . ALA A 1 253 ? -26.485 6.658 -2.292 1.00 38.16 253 ALA A N 1
ATOM 1938 C CA . ALA A 1 253 ? -25.467 7.659 -2.629 1.00 38.16 253 ALA A CA 1
ATOM 1939 C C . ALA A 1 253 ? -24.982 7.594 -4.095 1.00 38.16 253 ALA A C 1
ATOM 1941 O O . ALA A 1 253 ? -24.271 8.489 -4.542 1.00 38.16 253 ALA A O 1
ATOM 1942 N N . LEU A 1 254 ? -25.342 6.537 -4.833 1.00 29.94 254 LEU A N 1
ATOM 1943 C CA . LEU A 1 254 ? -24.945 6.319 -6.230 1.00 29.94 254 LEU A CA 1
ATOM 1944 C C . LEU A 1 254 ? -26.089 6.535 -7.237 1.00 29.94 254 LEU A C 1
ATOM 1946 O O . LEU A 1 254 ? -25.816 6.620 -8.432 1.00 29.94 254 LEU A O 1
ATOM 1950 N N . VAL A 1 255 ? -27.348 6.622 -6.786 1.00 28.45 255 VAL A N 1
ATOM 1951 C CA . VAL A 1 255 ? -28.536 6.766 -7.662 1.00 28.45 255 VAL A CA 1
ATOM 1952 C C . VAL A 1 255 ? -29.497 7.887 -7.200 1.00 28.45 255 VAL A C 1
ATOM 1954 O O . VAL A 1 255 ? -30.574 8.043 -7.766 1.00 28.45 255 VAL A O 1
ATOM 1957 N N . GLY A 1 256 ? -29.126 8.693 -6.200 1.00 30.14 256 GLY A N 1
ATOM 1958 C CA . GLY A 1 256 ? -29.909 9.844 -5.718 1.00 30.14 256 GLY A CA 1
ATOM 1959 C C . GLY A 1 256 ? -29.276 11.182 -6.060 1.00 30.14 256 GLY A C 1
ATOM 1960 O O . GLY A 1 256 ? -28.083 11.346 -5.727 1.00 30.14 256 GLY A O 1
#

Radius of gyration: 19.99 Å; chains: 1; bounding box: 47×56×39 Å

pLDDT: mean 76.4, std 18.49, range [28.45, 97.94]

Sequence (256 aa):
IWPVWTICGAGILIMGSLRYVPMIRRRLGGTLHDVQRDSTGELLFALAIALLFGLAHKAPVVYVVPLAILTLADSAAALVGLYGGHNCFATPFGHKSWEGVAAFALTALGVTMPLLAWLTPLPWPTLLLVTATVVLLTTLVEAIAWHGHDNLLIPVAGYLTLTLALAEPASLLLNHLTLFAGVSLLFVPLWQQLPTHTTLTGLLVFAALWLGGPLLWLVGLLILLFGRLLRRQQPHAVVPYRLDALPAHFWLALVG

Foldseek 3Di:
DVVLCVVLVVQLVVLVCCVVPVVNVVVVVPVVVPDPDLSVLVNLLSVQLNVQCVVCPPQVLLRVLLNQLLVFLQVQLVVCCVVPQPAWADAPVGIGGPRSLVSSLVRSLVRNLVSCVVRDPDDPLLSVLLSVLLSQLLSLCVNHDDSSNNSNSSSVSSSLSNVQSVVDDSVLSVVLVVVLVVVLVVCVVVCVVDGVNLNSVLSNQCSVLSSVDDVSNVVSVVSNVVVVVVCVVPVPPPPPPPVVCVVVVVVVVVVD

Secondary structure (DSSP, 8-state):
-HHHHHHHHHHHHHHHHHHH-HHHHHHHTTS-TT----HHHHHHHHHHHHHHHHHHTT-HHHHHHHHHIIIIIIHHHHHHHHHH--SEEEETTEEEEHHHHHHHHHHHHHHHHHHHHHH----HHHHHHHHHHHHHHHHHHHHH--TT-HHHHHHHHHHHHHHHHHHS-HHHHHHHHHHHHHHHHHHHHHHTTS-HHHHHHHHHHHHHHGGG-HHHHHHHHHHHHHHHHHHHH-TT------GGGHHHHHHHHHH-